Protein AF-A0A5B9P5X0-F1 (afdb_monomer)

Solvent-accessible surface area (backbone atoms only — not comparable to full-atom values): 10903 Å² total; per-residue (Å²): 119,78,66,60,59,57,54,51,53,56,55,50,58,65,70,65,61,68,75,78,74,73,70,82,79,72,84,79,55,70,66,59,44,67,74,72,50,54,75,36,98,85,77,43,50,50,69,46,79,42,43,33,34,28,30,32,39,57,22,59,78,71,76,41,82,92,32,52,65,26,30,27,36,37,35,45,27,50,72,86,40,72,50,96,66,70,45,81,31,47,50,48,76,47,82,83,37,94,59,54,93,74,56,97,74,47,45,28,55,68,48,39,52,50,53,51,56,74,76,38,99,61,88,75,51,74,68,55,50,56,52,54,45,56,65,52,44,67,37,75,47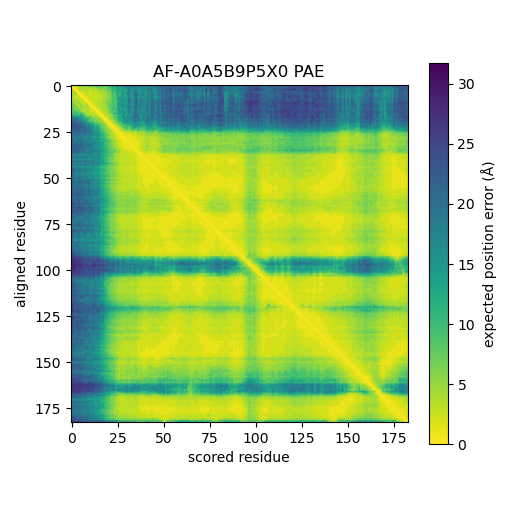,43,31,32,27,24,41,46,68,49,78,46,61,45,68,93,82,67,63,88,91,64,78,84,70,101,63,53,68,57,42,79,49,68,30,36,39,36,59,44,76,54,133

Foldseek 3Di:
DVVVVVVVVVVVVVVPPPPPPPDPPPDDDPVNCVVVADQDPQRHGFPDWWKWKWFKAQLVVVVDPVRHQFIWTFTQDTNNHGDPHTDTFQEDEDPPAPCPLVDQDDGGNVSNLVSVVSPDPDRDDPVVSVVVVVVRGGDMFIFTKGKDWDWDWDEPDDDPPPDHDPTDYIDIGMHIYTHGGDD

Secondary structure (DSSP, 8-state):
-HHHHHHHHHHHHHHT---------PPPPHHHHHHH-PBPTTSSBTT-EEEEEEEEEEGGGGT-GGGTTBEEEEEEEETTEEEEEEEEE-EEE-TT-TTGGG----SBHHHHHHHHHHH-SSPPPHHHHHHHHHHHTT-EEEEEEEEEEEEESB-TTPPTT-PPPS-PBSEEEEEEEEEEE--

Organism: NCBI:txid980251

Sequence (183 aa):
MKYALLVACLLLTVLLQESETEDPKLPIPLDEISERGVMGKLGVPLGTSIAIEAQIIDGNTLRKKSTVSTYLLRVTHVDGQKLERTRDMRFGVFPLSFDFQKMPLASTHSGFNKLLDEINTQPLTKRERIEKKKDYVGTVVKLWCYETGGYVGTPDNLPEGIGGWPDTGFHFSPRLLVLKLVE

Radius of gyration: 23.38 Å; Cα contacts (8 Å, |Δi|>4): 265; chains: 1; bounding box: 73×59×50 Å

pLDDT: mean 88.27, std 12.94, range [55.59, 98.62]

Structure (mmCIF, N/CA/C/O backbone):
data_AF-A0A5B9P5X0-F1
#
_entry.id   AF-A0A5B9P5X0-F1
#
loop_
_atom_site.group_PDB
_atom_site.id
_atom_site.type_symbol
_atom_site.label_atom_id
_atom_site.label_alt_id
_atom_site.label_comp_id
_atom_site.label_asym_id
_atom_site.label_entity_id
_atom_site.label_seq_id
_atom_site.pdbx_PDB_ins_code
_atom_site.Cartn_x
_atom_site.Cartn_y
_atom_site.Cartn_z
_atom_site.occupancy
_atom_site.B_iso_or_equiv
_atom_site.auth_seq_id
_atom_site.auth_comp_id
_atom_site.auth_asym_id
_atom_site.auth_atom_id
_atom_site.pdbx_PDB_model_num
ATOM 1 N N . MET A 1 1 ? 52.278 -34.759 5.925 1.00 58.25 1 MET A N 1
ATOM 2 C CA . MET A 1 1 ? 51.988 -34.664 4.472 1.00 58.25 1 MET A CA 1
ATOM 3 C C . MET A 1 1 ? 50.506 -34.787 4.099 1.00 58.25 1 MET A C 1
ATOM 5 O O . MET A 1 1 ? 50.111 -34.100 3.174 1.00 58.25 1 MET A O 1
ATOM 9 N N . LYS A 1 2 ? 49.655 -35.567 4.795 1.00 55.59 2 LYS A N 1
ATOM 10 C CA . LYS A 1 2 ? 48.223 -35.714 4.425 1.00 55.59 2 LYS A CA 1
ATOM 11 C C . LYS A 1 2 ? 47.364 -34.438 4.575 1.00 55.59 2 LYS A C 1
ATOM 13 O O . LYS A 1 2 ? 46.451 -34.235 3.789 1.00 55.59 2 LYS A O 1
ATOM 18 N N . TYR A 1 3 ? 47.690 -33.551 5.518 1.00 61.06 3 TYR A N 1
ATOM 19 C CA . TYR A 1 3 ? 46.937 -32.305 5.748 1.00 61.06 3 TYR A CA 1
ATOM 20 C C . TYR A 1 3 ? 47.220 -31.191 4.726 1.00 61.06 3 TYR A C 1
ATOM 22 O O . TYR A 1 3 ? 46.384 -30.316 4.535 1.00 61.06 3 TYR A O 1
ATOM 30 N N . ALA A 1 4 ? 48.359 -31.241 4.026 1.00 65.06 4 ALA A N 1
ATOM 31 C CA . ALA A 1 4 ? 48.710 -30.228 3.029 1.00 65.06 4 ALA A CA 1
ATOM 32 C C . ALA A 1 4 ? 47.822 -30.313 1.772 1.00 65.06 4 ALA A C 1
ATOM 34 O O . ALA A 1 4 ? 47.493 -29.289 1.183 1.00 65.06 4 ALA A O 1
ATOM 35 N N . LEU A 1 5 ? 47.375 -31.520 1.401 1.00 65.50 5 LEU A N 1
ATOM 36 C CA . LEU A 1 5 ? 46.519 -31.738 0.230 1.00 65.50 5 LEU A CA 1
ATOM 37 C C . LEU A 1 5 ? 45.077 -31.239 0.454 1.00 65.50 5 LEU A C 1
ATOM 39 O O . LEU A 1 5 ? 44.455 -30.700 -0.458 1.00 65.50 5 LEU A O 1
ATOM 43 N N . LEU A 1 6 ? 44.564 -31.377 1.682 1.00 62.78 6 LEU A N 1
ATOM 44 C CA . LEU A 1 6 ? 43.217 -30.935 2.067 1.00 62.78 6 LEU A CA 1
ATOM 45 C C . LEU A 1 6 ? 43.102 -29.404 2.115 1.00 62.78 6 LEU A C 1
ATOM 47 O O . LEU A 1 6 ? 42.119 -28.850 1.633 1.00 62.78 6 LEU A O 1
ATOM 51 N N . VAL A 1 7 ? 44.130 -28.718 2.626 1.00 67.88 7 VAL A N 1
ATOM 52 C CA . VAL A 1 7 ? 44.181 -27.245 2.643 1.00 67.88 7 VAL A CA 1
ATOM 53 C C . VAL A 1 7 ? 44.319 -26.677 1.225 1.00 67.88 7 VAL A C 1
ATOM 55 O O . VAL A 1 7 ? 43.683 -25.676 0.906 1.00 67.88 7 VAL A O 1
ATOM 58 N N . ALA A 1 8 ? 45.077 -27.345 0.348 1.00 63.25 8 ALA A N 1
ATOM 59 C CA . ALA A 1 8 ? 45.215 -26.929 -1.046 1.00 63.25 8 ALA A CA 1
ATOM 60 C C . ALA A 1 8 ? 43.892 -27.031 -1.833 1.00 63.25 8 ALA A C 1
ATOM 62 O O . ALA A 1 8 ? 43.584 -26.129 -2.606 1.00 63.25 8 ALA A O 1
ATOM 63 N N . CYS A 1 9 ? 43.074 -28.068 -1.601 1.00 60.19 9 CYS A N 1
ATOM 64 C CA . CYS A 1 9 ? 41.761 -28.189 -2.252 1.00 60.19 9 CYS A CA 1
ATOM 65 C C . CYS A 1 9 ? 40.763 -27.122 -1.777 1.00 60.19 9 CYS A C 1
ATOM 67 O O . CYS A 1 9 ? 40.004 -26.600 -2.588 1.00 60.19 9 CYS A O 1
ATOM 69 N N . LEU A 1 10 ? 40.791 -26.762 -0.489 1.00 60.41 10 LEU A N 1
ATOM 70 C CA . LEU A 1 10 ? 39.882 -25.759 0.074 1.00 60.41 10 LEU A CA 1
ATOM 71 C C . LEU A 1 10 ? 40.219 -24.334 -0.402 1.00 60.41 10 LEU A C 1
ATOM 73 O O . LEU A 1 10 ? 39.321 -23.534 -0.662 1.00 60.41 10 LEU A O 1
ATOM 77 N N . LEU A 1 11 ? 41.509 -24.028 -0.577 1.00 55.78 11 LEU A N 1
ATOM 78 C CA . LEU A 1 11 ? 41.959 -22.765 -1.174 1.00 55.78 11 LEU A CA 1
ATOM 79 C C . LEU A 1 11 ? 41.609 -22.672 -2.666 1.00 55.78 11 LEU A C 1
ATOM 81 O O . LEU A 1 11 ? 41.275 -21.588 -3.138 1.00 55.78 11 LEU A O 1
ATOM 85 N N . LEU A 1 12 ? 41.612 -23.795 -3.395 1.00 55.88 12 LEU A N 1
ATOM 86 C CA . LEU A 1 12 ? 41.216 -23.814 -4.805 1.00 55.88 12 LEU A CA 1
ATOM 87 C C . LEU A 1 12 ? 39.712 -23.547 -4.989 1.00 55.88 12 LEU A C 1
ATOM 89 O O . LEU A 1 12 ? 39.340 -22.811 -5.896 1.00 55.88 12 LEU A O 1
ATOM 93 N N . THR A 1 13 ? 38.847 -24.067 -4.108 1.00 59.09 13 THR A N 1
ATOM 94 C CA . THR A 1 13 ? 37.394 -23.808 -4.177 1.00 59.09 13 THR A CA 1
ATOM 95 C C . THR A 1 13 ? 37.020 -22.353 -3.902 1.00 59.09 13 THR A C 1
ATOM 97 O O . THR A 1 13 ? 36.056 -21.863 -4.476 1.00 59.09 13 THR A O 1
ATOM 100 N N . VAL A 1 14 ? 37.789 -21.644 -3.069 1.00 60.31 14 VAL A N 1
ATOM 101 C CA . VAL A 1 14 ? 37.554 -20.214 -2.792 1.00 60.31 14 VAL A CA 1
ATOM 102 C C . VAL A 1 14 ? 38.013 -19.334 -3.963 1.00 60.31 14 VAL A C 1
ATOM 104 O O . VAL A 1 14 ? 37.420 -18.291 -4.209 1.00 60.31 14 VAL A O 1
ATOM 107 N N . LEU A 1 15 ? 39.033 -19.762 -4.716 1.00 59.16 15 LEU A N 1
ATOM 108 C CA . LEU A 1 15 ? 39.516 -19.053 -5.910 1.00 59.16 15 LEU A CA 1
ATOM 109 C C . LEU A 1 15 ? 38.655 -19.297 -7.160 1.00 59.16 15 LEU A C 1
ATOM 111 O O . LEU A 1 15 ? 38.645 -18.457 -8.051 1.00 59.16 15 LEU A O 1
ATOM 115 N N . LE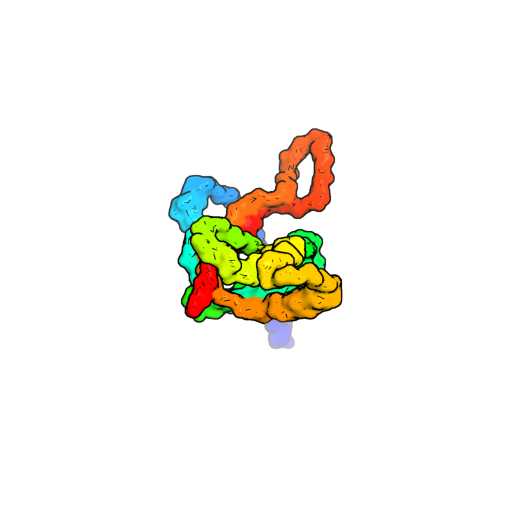U A 1 16 ? 37.929 -20.418 -7.216 1.00 56.78 16 LEU A N 1
ATOM 116 C CA . LEU A 1 16 ? 36.991 -20.767 -8.295 1.00 56.78 16 LEU A CA 1
ATOM 117 C C . LEU A 1 16 ? 35.577 -20.221 -8.087 1.00 56.78 16 LEU A C 1
ATOM 119 O O . LEU A 1 16 ? 34.692 -20.499 -8.893 1.00 56.78 16 LEU A O 1
ATOM 123 N N . GLN A 1 17 ? 35.352 -19.431 -7.038 1.00 60.91 17 GLN A N 1
ATOM 124 C CA . GLN A 1 17 ? 34.146 -18.625 -6.934 1.00 60.91 17 GLN A CA 1
ATOM 125 C C . GLN A 1 17 ? 34.301 -17.433 -7.886 1.00 60.91 17 GLN A C 1
ATOM 127 O O . GLN A 1 17 ? 34.542 -16.303 -7.462 1.00 60.91 17 GLN A O 1
ATOM 132 N N . GLU A 1 18 ? 34.233 -17.724 -9.190 1.00 60.28 18 GLU A N 1
ATOM 133 C CA . GLU A 1 18 ? 33.996 -16.732 -10.230 1.00 60.28 18 GLU A CA 1
ATOM 134 C C . GLU A 1 18 ? 32.817 -15.894 -9.752 1.00 60.28 18 GLU A C 1
ATOM 136 O O . GLU A 1 18 ? 31.705 -16.389 -9.553 1.00 60.28 18 GLU A O 1
ATOM 141 N N . SER A 1 19 ? 33.083 -14.620 -9.469 1.00 62.75 19 SER A N 1
ATOM 142 C CA . SER A 1 19 ? 32.012 -13.657 -9.347 1.00 62.75 19 SER A CA 1
ATOM 143 C C . SER A 1 19 ? 31.348 -13.643 -10.713 1.00 62.75 19 SER A C 1
ATOM 145 O O . SER A 1 19 ? 31.906 -13.062 -11.644 1.00 62.75 19 SER A O 1
ATOM 147 N N . GLU A 1 20 ? 30.213 -14.328 -10.844 1.00 68.56 20 GLU A N 1
ATOM 148 C CA . GLU A 1 20 ? 29.285 -14.108 -11.942 1.00 68.56 20 GLU A CA 1
ATOM 149 C C . GLU A 1 20 ? 28.967 -12.615 -11.905 1.00 68.56 20 GLU A C 1
ATOM 151 O O . GLU A 1 20 ? 28.155 -12.132 -11.113 1.00 68.56 20 GLU A O 1
ATOM 156 N N . THR A 1 21 ? 29.712 -11.841 -12.688 1.00 66.12 21 THR A N 1
ATOM 157 C CA . THR A 1 21 ? 29.342 -10.480 -13.018 1.00 66.12 21 THR A CA 1
ATOM 158 C C . THR A 1 21 ? 28.061 -10.642 -13.809 1.00 66.12 21 THR A C 1
ATOM 160 O O . THR A 1 21 ? 28.131 -10.984 -14.986 1.00 66.12 21 THR A O 1
ATOM 163 N N . GLU A 1 22 ? 26.910 -10.523 -13.131 1.00 74.69 22 GLU A N 1
ATOM 164 C CA . GLU A 1 22 ? 25.604 -10.509 -13.790 1.00 74.69 22 GLU A CA 1
ATOM 165 C C . GLU A 1 22 ? 25.727 -9.552 -14.974 1.00 74.69 22 GLU A C 1
ATOM 167 O O . GLU A 1 22 ? 25.994 -8.360 -14.780 1.00 74.69 22 GLU A O 1
ATOM 172 N N . ASP A 1 23 ? 25.577 -10.088 -16.188 1.00 76.62 23 ASP A N 1
ATOM 173 C CA . ASP A 1 23 ? 25.529 -9.267 -17.386 1.00 76.62 23 ASP A CA 1
ATOM 174 C C . ASP A 1 23 ? 24.519 -8.138 -17.149 1.00 76.62 23 ASP A C 1
ATOM 176 O O . ASP A 1 23 ? 23.444 -8.382 -16.577 1.00 76.62 23 ASP A O 1
ATOM 180 N N . PRO A 1 24 ? 24.848 -6.892 -17.537 1.00 76.31 24 PRO A N 1
ATOM 181 C CA . PRO A 1 24 ? 23.960 -5.767 -17.316 1.00 76.31 24 PRO A CA 1
ATOM 182 C C . PRO A 1 24 ? 22.604 -6.088 -17.943 1.00 76.31 24 PRO A C 1
ATOM 184 O O . PRO A 1 24 ? 22.481 -6.232 -19.160 1.00 76.31 24 PRO A O 1
ATOM 187 N N . LYS A 1 25 ? 21.583 -6.234 -17.090 1.00 84.19 25 LYS A N 1
ATOM 188 C CA . LYS A 1 25 ? 20.224 -6.567 -17.521 1.00 84.19 25 LYS A CA 1
ATOM 189 C C . LYS A 1 25 ? 19.735 -5.442 -18.424 1.00 84.19 25 LYS A C 1
ATOM 191 O O . LYS A 1 25 ? 19.501 -4.328 -17.955 1.00 84.19 25 LYS A O 1
ATOM 196 N N . LEU A 1 26 ? 19.628 -5.730 -19.721 1.00 88.31 26 LEU A N 1
ATOM 197 C CA . LEU A 1 26 ? 19.103 -4.779 -20.691 1.00 88.31 26 LEU A CA 1
ATOM 198 C C . LEU A 1 26 ? 17.682 -4.359 -20.276 1.00 88.31 26 LEU A C 1
ATOM 200 O O . LEU A 1 26 ? 16.930 -5.190 -19.755 1.00 88.31 26 LEU A O 1
ATOM 204 N N . PRO A 1 27 ? 17.295 -3.087 -20.487 1.00 88.69 27 PRO A N 1
ATOM 205 C CA . PRO A 1 27 ? 15.923 -2.658 -20.258 1.00 88.69 27 PRO A CA 1
ATOM 206 C C . PRO A 1 27 ? 14.940 -3.515 -21.061 1.00 88.69 27 PRO A C 1
ATOM 208 O O . PRO A 1 27 ? 15.165 -3.775 -22.241 1.00 88.69 27 PRO A O 1
ATOM 211 N N . ILE A 1 28 ? 13.845 -3.926 -20.420 1.00 89.19 28 ILE A N 1
ATOM 212 C CA . ILE A 1 28 ? 12.780 -4.688 -21.078 1.00 89.19 28 ILE A CA 1
ATOM 213 C C . ILE A 1 28 ? 11.910 -3.705 -21.883 1.00 89.19 28 ILE A C 1
ATOM 215 O O . ILE A 1 28 ? 11.443 -2.715 -21.305 1.00 89.19 28 ILE A O 1
ATOM 219 N N . PRO A 1 29 ? 11.683 -3.944 -23.187 1.00 92.38 29 PRO A N 1
ATOM 220 C CA . PRO A 1 29 ? 10.766 -3.152 -24.001 1.00 92.38 29 PRO A CA 1
ATOM 221 C C . PRO A 1 29 ? 9.334 -3.117 -23.440 1.00 92.38 29 PRO A C 1
ATOM 223 O O . PRO A 1 29 ? 8.867 -4.053 -22.791 1.00 92.38 29 PRO A O 1
ATOM 226 N N . LEU A 1 30 ? 8.617 -2.012 -23.670 1.00 90.06 30 LEU A N 1
ATOM 227 C CA . LEU A 1 30 ? 7.281 -1.799 -23.092 1.00 90.06 30 LEU A CA 1
ATOM 228 C C . LEU A 1 30 ? 6.219 -2.760 -23.652 1.00 90.06 30 LEU A C 1
ATOM 230 O O . LEU A 1 30 ? 5.299 -3.157 -22.935 1.00 90.06 30 LEU A O 1
ATOM 234 N N . ASP A 1 31 ? 6.330 -3.113 -24.925 1.00 93.31 31 ASP A N 1
ATOM 235 C CA . ASP A 1 31 ? 5.528 -4.135 -25.595 1.00 93.31 31 ASP A CA 1
ATOM 236 C C . ASP A 1 31 ? 5.722 -5.504 -24.936 1.00 93.31 31 ASP A C 1
ATOM 238 O O . ASP A 1 31 ? 4.737 -6.109 -24.516 1.00 93.31 31 ASP A O 1
ATOM 242 N N . GLU A 1 32 ? 6.966 -5.925 -24.693 1.00 91.88 32 GLU A N 1
ATOM 243 C CA . GLU A 1 32 ? 7.242 -7.182 -23.982 1.00 91.88 32 GLU A CA 1
ATOM 244 C C . GLU A 1 32 ? 6.668 -7.170 -22.552 1.00 91.88 32 GLU A C 1
ATOM 246 O O . GLU A 1 32 ? 6.066 -8.149 -22.099 1.00 91.88 32 GLU A O 1
ATOM 251 N N . ILE A 1 33 ? 6.796 -6.045 -21.836 1.00 90.00 33 ILE A N 1
ATOM 252 C CA . ILE A 1 33 ? 6.180 -5.866 -20.510 1.00 90.00 33 ILE A CA 1
ATOM 253 C C . ILE A 1 33 ? 4.656 -6.035 -20.581 1.00 90.00 33 ILE A C 1
ATOM 255 O O . ILE A 1 33 ? 4.056 -6.642 -19.690 1.00 90.00 33 ILE A O 1
ATOM 259 N N . SER A 1 34 ? 4.028 -5.486 -21.620 1.00 88.19 34 SER A N 1
ATOM 260 C CA . SER A 1 34 ? 2.575 -5.528 -21.800 1.00 88.19 34 SER A CA 1
ATOM 261 C C . SER A 1 34 ? 2.083 -6.937 -22.131 1.00 88.19 34 SER A C 1
ATOM 263 O O . SER A 1 34 ? 1.023 -7.337 -21.655 1.00 88.19 34 SER A O 1
ATOM 265 N N . GLU A 1 35 ? 2.861 -7.703 -22.896 1.00 91.19 35 GLU A N 1
ATOM 266 C CA . GLU A 1 35 ? 2.542 -9.086 -23.265 1.00 91.19 35 GLU A CA 1
ATOM 267 C C . GLU A 1 35 ? 2.712 -10.065 -22.098 1.00 91.19 35 GLU A C 1
ATOM 269 O O . GLU A 1 35 ? 1.851 -10.913 -21.862 1.00 91.19 35 GLU A O 1
ATOM 274 N N . ARG A 1 36 ? 3.815 -9.955 -21.348 1.00 90.44 36 ARG A N 1
ATOM 275 C CA . ARG A 1 36 ? 4.135 -10.879 -20.244 1.00 90.44 36 ARG A CA 1
ATOM 276 C C . ARG A 1 36 ? 3.412 -10.525 -18.946 1.00 90.44 36 ARG A C 1
ATOM 278 O O . ARG A 1 36 ? 3.231 -11.388 -18.087 1.00 90.44 36 ARG A O 1
ATOM 285 N N . GLY A 1 37 ? 3.024 -9.260 -18.801 1.00 90.38 37 GLY A N 1
ATOM 286 C CA . GLY A 1 37 ? 2.572 -8.684 -17.545 1.00 90.38 37 GLY A CA 1
ATOM 287 C C . GLY A 1 37 ? 3.731 -8.403 -16.584 1.00 90.38 37 GLY A C 1
ATOM 288 O O . GLY A 1 37 ? 4.813 -8.986 -16.652 1.00 90.38 37 GLY A O 1
ATOM 289 N N . VAL A 1 38 ? 3.496 -7.490 -15.642 1.00 93.00 38 VAL A N 1
ATOM 290 C CA . VAL A 1 38 ? 4.452 -7.178 -14.571 1.00 93.00 38 VAL A CA 1
ATOM 291 C C . VAL A 1 38 ? 4.056 -7.949 -13.325 1.00 93.00 38 VAL A C 1
ATOM 293 O O . VAL A 1 38 ? 2.941 -7.792 -12.835 1.00 93.00 38 VAL A O 1
ATOM 296 N N . MET A 1 39 ? 4.971 -8.741 -12.770 1.00 95.50 39 MET A N 1
ATOM 297 C CA . MET A 1 39 ? 4.756 -9.374 -11.469 1.00 95.50 39 MET A CA 1
ATOM 298 C C . MET A 1 39 ? 4.884 -8.344 -10.341 1.00 95.50 39 MET A C 1
ATOM 300 O O . MET A 1 39 ? 5.887 -7.637 -10.234 1.00 95.50 39 MET A O 1
ATOM 304 N N . GLY A 1 40 ? 3.863 -8.263 -9.491 1.00 96.25 40 GLY A N 1
ATOM 305 C CA . GLY A 1 40 ? 3.842 -7.421 -8.302 1.00 96.25 40 GLY A CA 1
ATOM 306 C C . GLY A 1 40 ? 4.684 -7.976 -7.152 1.00 96.25 40 GLY A C 1
ATOM 307 O O . GLY A 1 40 ? 5.124 -9.129 -7.149 1.00 96.25 40 GLY A O 1
ATOM 308 N N . LYS A 1 41 ? 4.874 -7.163 -6.110 1.00 97.12 41 LYS A N 1
ATOM 309 C CA . LYS A 1 41 ? 5.566 -7.558 -4.870 1.00 97.12 41 LYS A CA 1
ATOM 310 C C . LYS A 1 41 ? 4.853 -8.667 -4.106 1.00 97.12 41 LYS A C 1
ATOM 312 O O . LYS A 1 41 ? 5.493 -9.320 -3.276 1.00 97.12 41 LYS A O 1
ATOM 317 N N . LEU A 1 42 ? 3.561 -8.850 -4.356 1.00 97.56 42 LEU A N 1
ATOM 318 C CA . LEU A 1 42 ? 2.758 -9.925 -3.781 1.00 97.56 42 LEU A CA 1
ATOM 319 C C . LEU A 1 42 ? 2.872 -11.259 -4.530 1.00 97.56 42 LEU A C 1
ATOM 321 O O . LEU A 1 42 ? 2.263 -12.232 -4.102 1.00 97.56 42 LEU A O 1
ATOM 325 N N . GLY A 1 43 ? 3.664 -11.331 -5.605 1.00 96.44 43 GLY A N 1
ATOM 326 C CA . GLY A 1 43 ? 3.845 -12.570 -6.368 1.00 96.44 43 GLY A CA 1
ATOM 327 C C . GLY A 1 43 ? 2.688 -12.889 -7.316 1.00 96.44 43 GLY A C 1
ATOM 328 O O . GLY A 1 43 ? 2.611 -14.002 -7.820 1.00 96.44 43 GLY A O 1
ATOM 329 N N . VAL A 1 44 ? 1.821 -11.912 -7.592 1.00 96.56 44 VAL A N 1
ATOM 330 C CA . VAL A 1 44 ? 0.752 -11.985 -8.600 1.00 96.56 44 VAL A CA 1
ATOM 331 C C . VAL A 1 44 ? 0.943 -10.882 -9.646 1.00 96.56 44 VAL A C 1
ATOM 333 O O . VAL A 1 44 ? 1.571 -9.866 -9.327 1.00 96.56 44 VAL A O 1
ATOM 336 N N . PRO A 1 45 ? 0.428 -11.025 -10.880 1.00 96.38 45 PRO A N 1
ATOM 337 C CA . PRO A 1 45 ? 0.496 -9.955 -11.872 1.00 96.38 45 PRO A CA 1
ATOM 338 C C . PRO A 1 45 ? -0.177 -8.666 -11.373 1.00 96.38 45 PRO A C 1
ATOM 340 O O . PRO A 1 45 ? -1.237 -8.716 -10.739 1.00 96.38 45 PRO A O 1
ATOM 343 N N . LEU A 1 46 ? 0.410 -7.503 -11.671 1.00 96.62 46 LEU A N 1
ATOM 344 C CA . LEU A 1 46 ? -0.199 -6.201 -11.386 1.00 96.62 46 LEU A CA 1
ATOM 345 C C . LEU A 1 46 ? -1.593 -6.105 -12.023 1.00 96.62 46 LEU A C 1
ATOM 347 O O . LEU A 1 46 ? -1.834 -6.627 -13.107 1.00 96.62 46 LEU A O 1
ATOM 351 N N . GLY A 1 47 ? -2.518 -5.432 -11.342 1.00 95.94 47 GLY A N 1
ATOM 352 C CA . GLY A 1 47 ? -3.916 -5.321 -11.767 1.00 95.94 47 GLY A CA 1
ATOM 353 C C . GLY A 1 47 ? -4.788 -6.539 -11.442 1.00 95.94 47 GLY A C 1
ATOM 354 O O . GLY A 1 47 ? -6.006 -6.449 -11.572 1.00 95.94 47 GLY A O 1
ATOM 355 N N . THR A 1 48 ? -4.213 -7.647 -10.962 1.00 97.31 48 THR A N 1
ATOM 356 C CA . THR A 1 48 ? -4.990 -8.818 -10.527 1.00 97.31 48 THR A CA 1
ATOM 357 C C . THR A 1 48 ? -5.721 -8.518 -9.219 1.00 97.31 48 THR A C 1
ATOM 359 O O . THR A 1 48 ? -5.092 -8.157 -8.222 1.00 97.31 48 THR A O 1
ATOM 362 N N . SER A 1 49 ? -7.049 -8.673 -9.215 1.00 97.69 49 SER A N 1
ATOM 363 C CA . SER A 1 49 ? -7.860 -8.590 -7.996 1.00 97.69 49 SER A CA 1
ATOM 364 C C . SER A 1 49 ? -7.641 -9.836 -7.147 1.00 97.69 49 SER A C 1
ATOM 366 O O . SER A 1 49 ? -7.904 -10.943 -7.608 1.00 97.69 49 SER A O 1
ATOM 368 N N . ILE A 1 50 ? -7.208 -9.637 -5.909 1.00 98.06 50 ILE A N 1
ATOM 369 C CA . ILE A 1 50 ? -6.856 -10.683 -4.945 1.00 98.06 50 ILE A CA 1
ATOM 370 C C . ILE A 1 50 ? -7.449 -10.367 -3.574 1.00 98.06 50 ILE A C 1
ATOM 372 O O . ILE A 1 50 ? -7.662 -9.196 -3.222 1.00 98.06 50 ILE A O 1
ATOM 376 N N . ALA A 1 51 ? -7.689 -11.408 -2.786 1.00 98.25 51 ALA A N 1
ATOM 377 C CA . ALA A 1 51 ? -7.984 -11.273 -1.371 1.00 98.25 51 ALA A CA 1
ATOM 378 C C . ALA A 1 51 ? -6.669 -11.269 -0.585 1.00 98.25 51 ALA A C 1
ATOM 380 O O . ALA A 1 51 ? -5.807 -12.120 -0.786 1.00 98.25 51 ALA A O 1
ATOM 381 N N . ILE A 1 52 ? -6.507 -10.333 0.340 1.00 98.56 52 ILE A N 1
ATOM 382 C CA . ILE A 1 52 ? -5.346 -10.278 1.226 1.00 98.56 52 ILE A CA 1
ATOM 383 C C . ILE A 1 52 ? -5.767 -10.292 2.685 1.00 98.56 52 ILE A C 1
ATOM 385 O O . ILE A 1 52 ? -6.835 -9.799 3.045 1.00 98.56 52 ILE A O 1
ATOM 389 N N . GLU A 1 53 ? -4.872 -10.787 3.530 1.00 98.62 53 GLU A N 1
ATOM 390 C CA . GLU A 1 53 ? -4.879 -10.508 4.961 1.00 98.62 53 GLU A CA 1
ATOM 391 C C . GLU A 1 53 ? -3.672 -9.629 5.282 1.00 98.62 53 GLU A C 1
ATOM 393 O O . GLU A 1 53 ? -2.545 -9.919 4.861 1.00 98.62 53 GLU A O 1
ATOM 398 N N . ALA A 1 54 ? -3.903 -8.531 5.997 1.00 98.50 54 ALA A N 1
ATOM 399 C CA . ALA A 1 54 ? -2.854 -7.581 6.320 1.00 98.50 54 ALA A CA 1
ATOM 400 C C . ALA A 1 54 ? -3.042 -6.947 7.694 1.00 98.50 54 ALA A C 1
ATOM 402 O O . ALA A 1 54 ? -4.159 -6.715 8.146 1.00 98.50 54 ALA A O 1
ATOM 403 N N . GLN A 1 55 ? -1.928 -6.601 8.331 1.00 98.38 55 GLN A N 1
ATOM 404 C CA . GLN A 1 55 ? -1.914 -5.796 9.544 1.00 98.38 55 GLN A CA 1
ATOM 405 C C . GLN A 1 55 ? -1.670 -4.324 9.208 1.00 98.38 55 GLN A C 1
ATOM 407 O O . GLN A 1 55 ? -0.748 -3.996 8.456 1.00 98.38 55 GLN A O 1
ATOM 412 N N . ILE A 1 56 ? -2.448 -3.424 9.802 1.00 98.44 56 ILE A N 1
ATOM 413 C CA . ILE A 1 56 ? -2.221 -1.981 9.690 1.00 98.44 56 ILE A CA 1
ATOM 414 C C . ILE A 1 56 ? -1.016 -1.600 10.553 1.00 98.44 56 ILE A C 1
ATOM 416 O O . ILE A 1 56 ? -1.008 -1.846 11.757 1.00 98.44 56 ILE A O 1
ATOM 420 N N . ILE A 1 57 ? -0.003 -0.965 9.967 1.00 98.38 57 ILE A N 1
ATOM 421 C CA . ILE A 1 57 ? 1.186 -0.498 10.695 1.00 98.38 57 ILE A CA 1
ATOM 422 C C . ILE A 1 57 ? 1.403 1.006 10.501 1.00 98.38 57 ILE A C 1
ATOM 424 O O . ILE A 1 57 ? 1.097 1.565 9.448 1.00 98.38 57 ILE A O 1
ATOM 428 N N . ASP A 1 58 ? 1.961 1.674 11.513 1.00 98.12 58 ASP A N 1
ATOM 429 C CA . ASP A 1 58 ? 2.348 3.086 11.414 1.00 98.12 58 ASP A CA 1
ATOM 430 C C . ASP A 1 58 ? 3.716 3.219 10.736 1.00 98.12 58 ASP A C 1
ATOM 432 O O . ASP A 1 58 ? 4.732 2.749 11.257 1.00 98.12 58 ASP A O 1
ATOM 436 N N . GLY A 1 59 ? 3.761 3.898 9.590 1.00 97.56 59 GLY A N 1
ATOM 437 C CA . GLY A 1 59 ? 4.976 4.111 8.810 1.00 97.56 59 GLY A CA 1
ATOM 438 C C . GLY A 1 59 ? 6.062 4.892 9.555 1.00 97.56 59 GLY A C 1
ATOM 439 O O . GLY A 1 59 ? 7.243 4.739 9.227 1.00 97.56 59 GLY A O 1
ATOM 440 N N . ASN A 1 60 ? 5.713 5.645 10.608 1.00 96.81 60 ASN A N 1
ATOM 441 C CA . ASN A 1 60 ? 6.694 6.288 11.491 1.00 96.81 60 ASN A CA 1
ATOM 442 C C . ASN A 1 60 ? 7.585 5.270 12.224 1.00 96.81 60 ASN A C 1
ATOM 444 O O . ASN A 1 60 ? 8.741 5.568 12.527 1.00 96.81 60 ASN A O 1
ATOM 448 N N . THR A 1 61 ? 7.083 4.060 12.487 1.00 96.44 61 THR A N 1
ATOM 449 C CA . THR A 1 61 ? 7.840 3.009 13.192 1.00 96.44 61 THR A CA 1
ATOM 450 C C . THR A 1 61 ? 8.977 2.432 12.348 1.00 96.44 61 THR A C 1
ATOM 452 O O . THR A 1 61 ? 9.958 1.938 12.899 1.00 96.44 61 THR A O 1
ATOM 455 N N . LEU A 1 62 ? 8.898 2.556 11.017 1.00 95.56 62 LEU A N 1
ATOM 456 C CA . LEU A 1 62 ? 9.909 2.041 10.089 1.00 95.56 62 LEU A CA 1
ATOM 457 C C . LEU A 1 62 ? 11.140 2.945 9.957 1.00 95.56 62 LEU A C 1
ATOM 459 O O . LEU A 1 62 ? 12.109 2.548 9.314 1.00 95.56 62 LEU A O 1
ATOM 463 N N . ARG A 1 63 ? 11.108 4.161 10.526 1.00 93.31 63 ARG A N 1
ATOM 464 C CA . ARG A 1 63 ? 12.198 5.157 10.465 1.00 93.31 63 ARG A CA 1
ATOM 465 C C . ARG A 1 63 ? 12.675 5.481 9.038 1.00 93.31 63 ARG A C 1
ATOM 467 O O . ARG A 1 63 ? 13.817 5.884 8.839 1.00 93.31 63 ARG A O 1
ATOM 474 N N . LYS A 1 64 ? 11.800 5.335 8.036 1.00 91.94 64 LYS A N 1
ATOM 475 C CA . LYS A 1 64 ? 12.059 5.731 6.644 1.00 91.94 64 LYS A CA 1
ATOM 476 C C . LYS A 1 64 ? 11.353 7.046 6.353 1.00 91.94 64 LYS A C 1
ATOM 478 O O . LYS A 1 64 ? 10.144 7.147 6.539 1.00 91.94 64 LYS A O 1
ATOM 483 N N . LYS A 1 65 ? 12.087 8.037 5.834 1.00 90.12 65 LYS A N 1
ATOM 484 C CA . LYS A 1 65 ? 11.533 9.359 5.480 1.00 90.12 65 LYS A CA 1
ATOM 485 C C . LYS A 1 65 ? 10.309 9.245 4.565 1.00 90.12 65 LYS A C 1
ATOM 487 O O . LYS A 1 65 ? 9.326 9.946 4.762 1.00 90.12 65 LYS A O 1
ATOM 492 N N . SER A 1 66 ? 10.345 8.314 3.613 1.00 89.69 66 SER A N 1
ATOM 493 C CA . SER A 1 66 ? 9.266 8.093 2.650 1.00 89.69 66 SER A CA 1
ATOM 494 C C . SER A 1 66 ? 7.979 7.526 3.263 1.00 89.69 66 SER A C 1
ATOM 496 O O . SER A 1 66 ? 6.941 7.564 2.611 1.00 89.69 66 SER A O 1
ATOM 498 N N . THR A 1 67 ? 7.997 6.996 4.485 1.00 93.75 67 THR A N 1
ATOM 499 C CA . THR A 1 67 ? 6.806 6.418 5.135 1.00 93.75 67 THR A CA 1
ATOM 500 C C . THR A 1 67 ? 6.303 7.254 6.308 1.00 93.75 67 THR A C 1
ATOM 502 O O . THR A 1 67 ? 5.334 6.867 6.963 1.00 93.75 67 THR A O 1
ATOM 505 N N . VAL A 1 68 ? 6.927 8.404 6.575 1.00 94.75 68 VAL A N 1
ATOM 506 C CA . VAL A 1 68 ? 6.490 9.317 7.635 1.00 94.75 68 VAL A CA 1
ATOM 507 C C . VAL A 1 68 ? 5.062 9.793 7.363 1.00 94.75 68 VAL A C 1
ATOM 509 O O . VAL A 1 68 ? 4.698 10.085 6.226 1.00 94.75 68 VAL A O 1
ATOM 512 N N . SER A 1 69 ? 4.247 9.849 8.418 1.00 95.56 69 SER A N 1
ATOM 513 C CA . SER A 1 69 ? 2.845 10.295 8.381 1.00 95.56 69 SER A CA 1
ATOM 514 C C . SER A 1 69 ? 1.903 9.434 7.527 1.00 95.56 69 SER A C 1
ATOM 516 O O . SER A 1 69 ? 0.783 9.856 7.217 1.00 95.56 69 SER A O 1
ATOM 518 N N . THR A 1 70 ? 2.317 8.211 7.189 1.00 97.31 70 THR A N 1
ATOM 519 C CA . THR A 1 70 ? 1.501 7.235 6.453 1.00 97.31 70 THR A CA 1
ATOM 520 C C . THR A 1 70 ? 1.239 5.985 7.281 1.00 97.31 70 THR A C 1
ATOM 522 O O . THR A 1 70 ? 2.026 5.634 8.160 1.00 97.31 70 THR A O 1
ATOM 525 N N . TYR A 1 71 ? 0.131 5.311 6.993 1.00 98.31 71 TYR A N 1
ATOM 526 C CA . TYR A 1 71 ? -0.110 3.938 7.418 1.00 98.31 71 TYR A CA 1
ATOM 527 C C . TYR A 1 71 ? 0.166 3.001 6.247 1.00 98.31 71 TYR A C 1
ATOM 529 O O . TYR A 1 71 ? -0.043 3.356 5.085 1.00 98.31 71 TYR A O 1
ATOM 537 N N . LEU A 1 72 ? 0.642 1.801 6.555 1.00 98.25 72 LEU A N 1
ATOM 538 C CA . LEU A 1 72 ? 0.927 0.763 5.570 1.00 98.25 72 LEU A CA 1
ATOM 539 C C . LEU A 1 72 ? 0.129 -0.493 5.907 1.00 98.25 72 LEU A C 1
ATOM 541 O O . LEU A 1 72 ? -0.256 -0.705 7.058 1.00 98.25 72 LEU A O 1
ATOM 545 N N . LEU A 1 73 ? -0.064 -1.338 4.902 1.00 98.56 73 LEU A N 1
ATOM 546 C CA . LEU A 1 73 ? -0.549 -2.699 5.073 1.00 98.56 73 LEU A CA 1
ATOM 547 C C . LEU A 1 73 ? 0.654 -3.637 5.075 1.00 98.56 73 LEU A C 1
ATOM 549 O O . LEU A 1 73 ? 1.361 -3.742 4.073 1.00 98.56 73 LEU A O 1
ATOM 553 N N . ARG A 1 74 ? 0.892 -4.311 6.198 1.00 98.62 74 ARG A N 1
ATOM 554 C CA . ARG A 1 74 ? 1.805 -5.450 6.279 1.00 98.62 74 ARG A CA 1
ATOM 555 C C . ARG A 1 74 ? 1.049 -6.696 5.850 1.00 98.62 74 ARG A C 1
ATOM 557 O O . ARG A 1 74 ? 0.349 -7.300 6.658 1.00 98.62 74 ARG A O 1
ATOM 564 N N . VAL A 1 75 ? 1.175 -7.049 4.579 1.00 98.62 75 VAL A N 1
ATOM 565 C CA . VAL A 1 75 ? 0.490 -8.193 3.975 1.00 98.62 75 VAL A CA 1
ATOM 566 C C . VAL A 1 75 ? 1.140 -9.491 4.448 1.00 98.62 75 VAL A C 1
ATOM 568 O O . VAL A 1 75 ? 2.365 -9.642 4.369 1.00 98.62 75 VAL A O 1
ATOM 571 N N . THR A 1 76 ? 0.318 -10.406 4.959 1.00 98.62 76 THR A N 1
ATOM 572 C CA . THR A 1 76 ? 0.721 -11.723 5.479 1.00 98.62 76 THR A CA 1
ATOM 573 C C . THR A 1 76 ? 0.197 -12.867 4.619 1.00 98.62 76 THR A C 1
ATOM 575 O O . THR A 1 76 ? 0.906 -13.863 4.468 1.00 98.62 76 THR A O 1
ATOM 578 N N . HIS A 1 77 ? -0.990 -12.709 4.024 1.00 98.62 77 HIS A N 1
ATOM 579 C CA . HIS A 1 77 ? -1.606 -13.706 3.149 1.00 98.62 77 HIS A CA 1
ATOM 580 C C . HIS A 1 77 ? -2.113 -13.084 1.846 1.00 98.62 77 HIS A C 1
ATOM 582 O O . HIS A 1 77 ? -2.570 -11.939 1.844 1.00 98.62 77 HIS A O 1
ATOM 588 N N . VAL A 1 78 ? -2.067 -13.868 0.769 1.00 98.50 78 VAL A N 1
ATOM 589 C CA . VAL A 1 78 ? -2.645 -13.581 -0.552 1.00 98.50 78 VAL A CA 1
ATOM 590 C C . VAL A 1 78 ? -3.455 -14.803 -0.977 1.00 98.50 78 VAL A C 1
ATOM 592 O O . VAL A 1 78 ? -2.933 -15.914 -0.962 1.00 98.50 78 VAL A O 1
ATOM 595 N N . ASP A 1 79 ? -4.739 -14.615 -1.271 1.00 97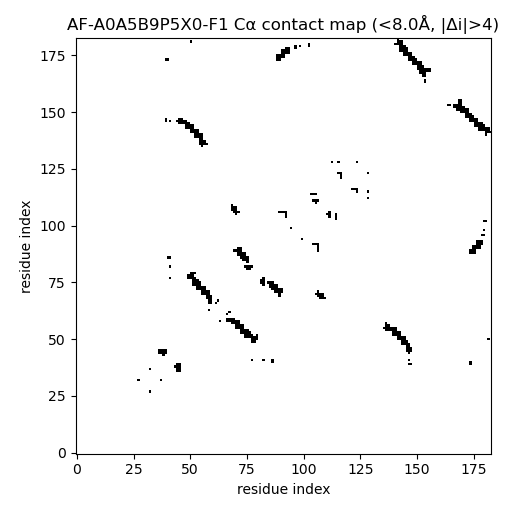.88 79 ASP A N 1
ATOM 596 C CA . ASP A 1 79 ? -5.713 -15.663 -1.608 1.00 97.88 79 ASP A CA 1
ATOM 597 C C . ASP A 1 79 ? -5.670 -16.863 -0.643 1.00 97.88 79 ASP A C 1
ATOM 599 O O . ASP A 1 79 ? -5.677 -18.031 -1.027 1.00 97.88 79 ASP A O 1
ATOM 603 N N . GLY A 1 80 ? -5.577 -16.560 0.656 1.00 97.56 80 GLY A N 1
ATOM 604 C CA . GLY A 1 80 ? -5.493 -17.553 1.732 1.00 97.56 80 GLY A CA 1
ATOM 605 C C . GLY A 1 80 ? -4.121 -18.222 1.890 1.00 97.56 80 GLY A C 1
ATOM 606 O O . GLY A 1 80 ? -3.900 -18.914 2.883 1.00 97.56 80 GLY A O 1
ATOM 607 N N . GLN A 1 81 ? -3.175 -17.992 0.978 1.00 98.19 81 GLN A N 1
ATOM 608 C CA . GLN A 1 81 ? -1.817 -18.521 1.067 1.00 98.19 81 GLN A CA 1
ATOM 609 C C . GLN A 1 81 ? -0.911 -17.568 1.842 1.00 98.19 81 GLN A C 1
ATOM 611 O O . GLN A 1 81 ? -0.861 -16.367 1.578 1.00 98.19 81 GLN A O 1
ATOM 616 N N . LYS A 1 82 ? -0.169 -18.108 2.812 1.00 98.25 82 LYS A N 1
ATOM 617 C CA . LYS A 1 82 ? 0.795 -17.335 3.597 1.00 98.25 82 LYS A CA 1
ATOM 618 C C . LYS A 1 82 ? 2.003 -16.984 2.735 1.00 98.25 82 LYS A C 1
ATOM 620 O O . LYS A 1 82 ? 2.612 -17.864 2.134 1.00 98.25 82 LYS A O 1
ATOM 625 N N . LEU A 1 83 ? 2.390 -15.713 2.731 1.00 97.75 83 LEU A N 1
ATOM 626 C CA . LEU A 1 83 ? 3.606 -15.271 2.056 1.00 97.75 83 LEU A CA 1
ATOM 627 C C . LEU A 1 83 ? 4.849 -15.780 2.798 1.00 97.75 83 LEU A C 1
ATOM 629 O O . LEU A 1 83 ? 4.921 -15.693 4.026 1.00 97.75 83 LEU A O 1
ATOM 633 N N . GLU A 1 84 ? 5.869 -16.219 2.054 1.00 96.94 84 GLU A N 1
ATOM 634 C CA . GLU A 1 84 ? 7.180 -16.585 2.623 1.00 96.94 84 GLU A CA 1
ATOM 635 C C . GLU A 1 84 ? 7.791 -15.432 3.427 1.00 96.94 84 GLU A C 1
ATOM 637 O O . GLU A 1 84 ? 8.385 -15.618 4.490 1.00 96.94 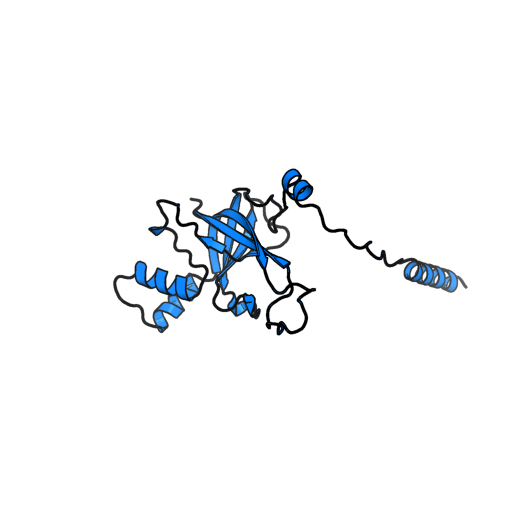84 GLU A O 1
ATOM 642 N N . ARG A 1 85 ? 7.604 -14.208 2.922 1.00 97.62 85 ARG A N 1
ATOM 643 C CA . ARG A 1 85 ? 8.020 -12.969 3.567 1.00 97.62 85 ARG A CA 1
ATOM 644 C C . ARG A 1 85 ? 6.898 -11.948 3.494 1.00 97.62 85 ARG A C 1
ATOM 646 O O . ARG A 1 85 ? 6.387 -11.655 2.415 1.00 97.62 85 ARG A O 1
ATOM 653 N N . THR A 1 86 ? 6.581 -11.345 4.635 1.00 98.06 86 THR A N 1
ATOM 654 C CA . THR A 1 86 ? 5.598 -10.262 4.705 1.00 98.06 86 THR A CA 1
ATOM 655 C C . THR A 1 86 ? 6.041 -9.048 3.890 1.00 98.06 86 THR A C 1
ATOM 657 O O . THR A 1 86 ? 7.238 -8.762 3.742 1.00 98.06 86 THR A O 1
ATOM 660 N N . ARG A 1 87 ? 5.067 -8.320 3.343 1.00 97.94 87 ARG A N 1
ATOM 661 C CA . ARG A 1 87 ? 5.312 -7.140 2.504 1.00 97.94 87 ARG A CA 1
ATOM 662 C C . ARG A 1 87 ? 4.615 -5.927 3.099 1.00 97.94 87 ARG A C 1
ATOM 664 O O . ARG A 1 87 ? 3.402 -5.930 3.255 1.00 97.94 87 ARG A O 1
ATOM 671 N N . ASP A 1 88 ? 5.386 -4.884 3.391 1.00 98.00 88 ASP A N 1
ATOM 672 C CA . ASP A 1 88 ? 4.847 -3.594 3.822 1.00 98.00 88 ASP A CA 1
ATOM 673 C C . ASP A 1 88 ? 4.526 -2.757 2.580 1.00 98.00 88 ASP A C 1
ATOM 675 O O . ASP A 1 88 ? 5.425 -2.401 1.810 1.00 98.00 88 ASP A O 1
ATOM 679 N N . MET A 1 89 ? 3.246 -2.457 2.370 1.00 98.06 89 MET A N 1
ATOM 680 C CA . MET A 1 89 ? 2.758 -1.781 1.171 1.00 98.06 89 MET A CA 1
ATOM 681 C C . MET A 1 89 ? 1.982 -0.516 1.515 1.00 98.06 89 MET A C 1
ATOM 683 O O . MET A 1 89 ? 1.138 -0.494 2.413 1.00 98.06 89 MET A O 1
ATOM 687 N N . ARG A 1 90 ? 2.246 0.553 0.758 1.00 97.62 90 ARG A N 1
ATOM 688 C CA . ARG A 1 90 ? 1.349 1.711 0.726 1.00 97.62 90 ARG A CA 1
ATOM 689 C C . ARG A 1 90 ? 0.033 1.285 0.101 1.00 97.62 90 ARG A C 1
ATOM 691 O O . ARG A 1 90 ? 0.019 0.432 -0.786 1.00 97.62 90 ARG A O 1
ATOM 698 N N . PHE A 1 91 ? -1.046 1.932 0.507 1.00 97.62 91 PHE A N 1
ATOM 699 C CA . PHE A 1 91 ? -2.355 1.661 -0.055 1.00 97.62 91 PHE A CA 1
ATOM 700 C C . PHE A 1 91 ? -3.154 2.946 -0.260 1.00 97.62 91 PHE A C 1
ATOM 702 O O . PHE A 1 91 ? -2.923 3.958 0.403 1.00 97.62 91 PHE A O 1
ATOM 709 N N . GLY A 1 92 ? -4.081 2.900 -1.205 1.00 94.81 92 GLY A N 1
ATOM 710 C CA . GLY A 1 92 ? -5.172 3.853 -1.345 1.00 94.81 92 GLY A CA 1
ATOM 711 C C . GLY A 1 92 ? -6.498 3.109 -1.278 1.00 94.81 92 GLY A C 1
ATOM 712 O O . GLY A 1 92 ? -6.558 1.925 -1.608 1.00 94.81 92 GLY A O 1
ATOM 713 N N . VAL A 1 93 ? -7.552 3.796 -0.853 1.00 91.19 93 VAL A N 1
ATOM 714 C CA . VAL A 1 93 ? -8.914 3.259 -0.902 1.00 91.19 93 VAL A CA 1
ATOM 715 C C . VAL A 1 93 ? -9.581 3.805 -2.158 1.00 91.19 93 VAL A C 1
ATOM 717 O O . VAL A 1 93 ? -9.526 5.010 -2.410 1.00 91.19 93 VAL A O 1
ATOM 720 N N . PHE A 1 94 ? -10.144 2.927 -2.984 1.00 82.81 94 PHE A N 1
ATOM 721 C CA . PHE A 1 94 ? -10.710 3.312 -4.271 1.00 82.81 94 PHE A CA 1
ATOM 722 C C . PHE A 1 94 ? -12.145 3.856 -4.106 1.00 82.81 94 PHE A C 1
ATOM 724 O O . PHE A 1 94 ? -12.997 3.135 -3.593 1.00 82.81 94 PHE A O 1
ATOM 731 N N . PRO A 1 95 ? -12.444 5.103 -4.529 1.00 68.62 95 PRO A N 1
ATOM 732 C CA . PRO A 1 95 ? -13.688 5.808 -4.190 1.00 68.62 95 PRO A CA 1
ATOM 733 C C . PRO A 1 95 ? -14.953 5.311 -4.904 1.00 68.62 95 PRO A C 1
ATOM 735 O O . PRO A 1 95 ? -16.029 5.835 -4.642 1.00 68.62 95 PRO A O 1
ATOM 738 N N . LEU A 1 96 ? -14.852 4.330 -5.809 1.00 64.75 96 LEU A N 1
ATOM 739 C CA . LEU A 1 96 ? -16.004 3.842 -6.582 1.00 64.75 96 LEU A CA 1
ATOM 740 C C . LEU A 1 96 ? -16.784 2.705 -5.906 1.00 64.75 96 LEU A C 1
ATOM 742 O O . LEU A 1 96 ? -17.762 2.227 -6.477 1.00 64.75 96 LEU A O 1
ATOM 746 N N . SER A 1 97 ? -16.393 2.250 -4.712 1.00 56.06 97 SER A N 1
ATOM 747 C CA . SER A 1 97 ? -17.242 1.323 -3.964 1.00 56.06 97 SER A CA 1
ATOM 748 C C . SER A 1 97 ? -18.405 2.092 -3.329 1.00 56.06 97 SER A C 1
ATOM 750 O O . SER A 1 97 ? -18.210 3.031 -2.565 1.00 56.06 97 SER A O 1
ATOM 752 N N . PHE A 1 98 ? -19.642 1.688 -3.629 1.00 56.47 98 PHE A N 1
ATOM 753 C CA . PHE A 1 98 ? -20.857 2.279 -3.043 1.00 56.47 98 PHE A CA 1
ATOM 754 C C . PHE A 1 98 ? -20.894 2.198 -1.501 1.00 56.47 98 PHE A C 1
ATOM 756 O O . PHE A 1 98 ? -21.638 2.934 -0.862 1.00 56.47 98 PHE A O 1
ATOM 763 N N . ASP A 1 99 ? -20.041 1.359 -0.905 1.00 63.75 99 ASP A N 1
ATOM 764 C CA . ASP A 1 99 ? -19.837 1.205 0.538 1.00 63.75 99 ASP A CA 1
ATOM 765 C C . ASP A 1 99 ? -18.607 1.965 1.076 1.00 63.75 99 ASP A C 1
ATOM 767 O O . ASP A 1 99 ? -18.116 1.652 2.159 1.00 63.75 99 ASP A O 1
ATOM 771 N N . PHE A 1 100 ? -18.087 2.977 0.370 1.00 57.59 100 PHE A N 1
ATOM 772 C CA . PHE A 1 100 ? -16.897 3.721 0.817 1.00 57.59 100 PHE A CA 1
ATOM 773 C C . PHE A 1 100 ? -17.044 4.303 2.234 1.00 57.59 100 PHE A C 1
ATOM 775 O O . PHE A 1 100 ? -16.084 4.322 3.000 1.00 57.59 100 PHE A O 1
ATOM 782 N N . GLN A 1 101 ? -18.264 4.699 2.619 1.00 59.47 101 GLN A N 1
ATOM 783 C CA . GLN A 1 101 ? -18.574 5.185 3.972 1.00 59.47 101 GLN A CA 1
ATOM 784 C C . GLN A 1 101 ? -18.365 4.127 5.068 1.00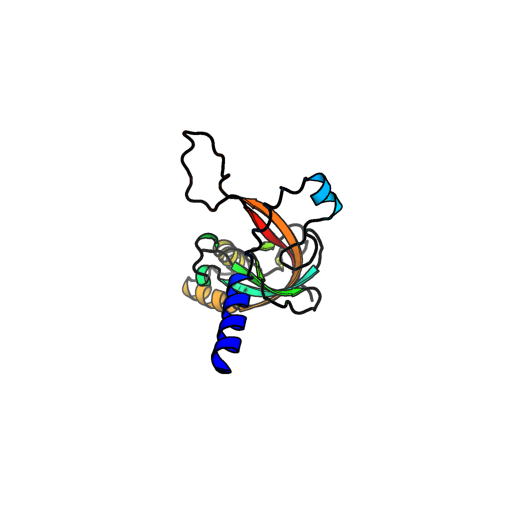 59.47 101 GLN A C 1
ATOM 786 O O . GLN A 1 101 ? -18.243 4.473 6.239 1.00 59.47 101 GLN A O 1
ATOM 791 N N . LYS A 1 102 ? -18.316 2.840 4.709 1.00 69.44 102 LYS A N 1
ATOM 792 C CA . LYS A 1 102 ? -18.164 1.726 5.649 1.00 69.44 102 LYS A CA 1
ATOM 793 C C . LYS A 1 102 ? -16.739 1.213 5.769 1.00 69.44 102 LYS A C 1
ATOM 795 O O . LYS A 1 102 ? -16.531 0.267 6.520 1.00 69.44 102 LYS A O 1
ATOM 800 N N . MET A 1 103 ? -15.765 1.764 5.043 1.00 79.94 103 MET A N 1
ATOM 801 C CA . MET A 1 103 ? -14.397 1.260 5.117 1.00 79.94 103 MET A CA 1
ATOM 802 C C . MET A 1 103 ? -13.585 2.072 6.130 1.00 79.94 103 MET A C 1
ATOM 804 O O . MET A 1 103 ? -13.150 3.176 5.802 1.00 79.94 103 MET A O 1
ATOM 808 N N . PRO A 1 104 ? -13.331 1.556 7.350 1.00 88.75 104 PRO A N 1
ATOM 809 C CA . PRO A 1 104 ? -12.613 2.289 8.386 1.00 88.75 104 PRO A CA 1
ATOM 810 C C . PRO A 1 104 ? -11.099 2.240 8.134 1.00 88.75 104 PRO A C 1
ATOM 812 O O . PRO A 1 104 ? -10.327 1.843 9.001 1.00 88.75 104 PRO A O 1
ATOM 815 N N . LEU A 1 105 ? -10.663 2.593 6.924 1.00 93.50 105 LEU A N 1
ATOM 816 C CA . LEU A 1 105 ? -9.268 2.562 6.508 1.00 93.50 105 LEU A CA 1
ATOM 817 C C . LEU A 1 105 ? -8.792 3.952 6.107 1.00 93.50 105 LEU A C 1
ATOM 819 O O . LEU A 1 105 ? -9.332 4.601 5.217 1.00 93.50 105 LEU A O 1
ATOM 823 N N . ALA A 1 106 ? -7.693 4.363 6.720 1.00 95.25 106 ALA A N 1
ATOM 824 C CA . ALA A 1 106 ? -6.962 5.568 6.389 1.00 95.25 106 ALA A CA 1
ATOM 825 C C . ALA A 1 106 ? -5.501 5.239 6.073 1.00 95.25 106 ALA A C 1
ATOM 827 O O . ALA A 1 106 ? -4.795 4.631 6.881 1.00 95.25 106 ALA A O 1
ATOM 828 N N . SER A 1 107 ? -5.020 5.687 4.916 1.00 96.19 107 SER A N 1
ATOM 829 C CA . SER A 1 107 ? -3.627 5.494 4.492 1.00 96.19 107 SER A CA 1
ATOM 830 C C . SER A 1 107 ? -2.669 6.572 5.007 1.00 96.19 107 SER A C 1
ATOM 832 O O . SER A 1 107 ? -1.452 6.429 4.902 1.00 96.19 107 SER A O 1
ATOM 834 N N . THR A 1 108 ? -3.187 7.650 5.601 1.00 97.19 108 THR A N 1
ATOM 835 C CA . THR A 1 108 ? -2.393 8.761 6.144 1.00 97.19 108 THR A CA 1
ATOM 836 C C . THR A 1 108 ? -2.859 9.153 7.542 1.00 97.19 108 THR A C 1
ATOM 838 O O . THR A 1 108 ? -3.999 8.897 7.928 1.00 97.19 108 THR A O 1
ATOM 841 N N . HIS A 1 109 ? -1.987 9.806 8.317 1.00 96.62 109 HIS A N 1
ATOM 842 C CA . HIS A 1 109 ? -2.352 10.322 9.646 1.00 96.62 109 HIS A CA 1
ATOM 843 C C . HIS A 1 109 ? -3.462 11.379 9.563 1.00 96.62 109 HIS A C 1
ATOM 845 O O . HIS A 1 109 ? -4.362 11.386 10.399 1.00 96.62 109 HIS A O 1
ATOM 851 N N . SER A 1 110 ? -3.433 12.238 8.539 1.00 96.12 110 SER A N 1
ATOM 852 C CA . SER A 1 110 ? -4.500 13.215 8.288 1.00 96.12 110 SER A CA 1
ATOM 853 C C . SER A 1 110 ? -5.808 12.540 7.877 1.00 96.12 110 SER A C 1
ATOM 855 O O . SER A 1 110 ? -6.857 12.891 8.410 1.00 96.12 110 SER A O 1
ATOM 857 N N . GLY A 1 111 ? -5.748 11.532 7.002 1.00 94.31 111 GLY A N 1
ATOM 858 C CA . GLY A 1 111 ? -6.908 10.732 6.613 1.00 94.31 111 GLY A CA 1
ATOM 859 C C . GLY A 1 111 ? -7.534 10.007 7.801 1.00 94.31 111 GLY A C 1
ATOM 860 O O . GLY A 1 111 ? -8.750 9.944 7.902 1.00 94.31 111 GLY A O 1
ATOM 861 N N . PHE A 1 112 ? -6.720 9.537 8.748 1.00 95.75 112 PHE A N 1
ATOM 862 C CA . PHE A 1 112 ? -7.213 8.895 9.965 1.00 95.75 112 PHE A CA 1
ATOM 863 C C . PHE A 1 112 ? -7.929 9.881 10.884 1.00 95.75 112 PHE A C 1
ATOM 865 O O . PHE A 1 112 ? -8.993 9.569 11.403 1.00 95.75 112 PHE A O 1
ATOM 872 N N . ASN A 1 113 ? -7.389 11.091 11.054 1.00 94.62 113 ASN A N 1
ATOM 873 C CA . ASN A 1 113 ? -8.084 12.124 11.821 1.00 94.62 113 ASN A CA 1
ATOM 874 C C . ASN A 1 113 ? -9.422 12.495 11.176 1.00 94.62 113 ASN A C 1
ATOM 876 O O . ASN A 1 113 ? -10.409 12.593 11.895 1.00 94.62 113 ASN A O 1
ATOM 880 N N . LYS A 1 114 ? -9.457 12.619 9.843 1.00 92.94 114 LYS A N 1
ATOM 881 C CA . LYS A 1 114 ? -10.692 12.868 9.096 1.00 92.94 114 LYS A CA 1
ATOM 882 C C . LYS A 1 114 ? -11.705 11.736 9.284 1.00 92.94 114 LYS A C 1
ATOM 884 O O . LYS A 1 114 ? -12.857 12.008 9.585 1.00 92.94 114 LYS A O 1
ATOM 889 N N . LEU A 1 115 ? -11.259 10.482 9.188 1.00 91.94 115 LEU A N 1
ATOM 890 C CA . LEU A 1 115 ? -12.094 9.308 9.448 1.00 91.94 115 LEU A CA 1
ATOM 891 C C . LEU A 1 115 ? -12.678 9.341 10.867 1.00 91.94 115 LEU A C 1
ATOM 893 O O . LEU A 1 115 ? -13.865 9.100 11.049 1.00 91.94 115 LEU A O 1
ATOM 897 N N . LEU A 1 116 ? -11.865 9.670 11.878 1.00 93.06 116 LEU A N 1
ATOM 898 C CA . LEU A 1 116 ? -12.356 9.825 13.247 1.00 93.06 116 LEU A CA 1
ATOM 899 C C . LEU A 1 116 ? -13.397 10.947 13.362 1.00 93.06 116 LEU A C 1
ATOM 901 O O . LEU A 1 116 ? -14.376 10.780 14.081 1.00 93.06 116 LEU A O 1
ATOM 905 N N . ASP A 1 117 ? -13.209 12.064 12.668 1.00 91.94 117 ASP A N 1
ATOM 906 C CA . ASP A 1 117 ? -14.162 13.178 12.689 1.00 91.94 117 ASP A CA 1
ATOM 907 C C . ASP A 1 117 ? -15.485 12.822 11.999 1.00 91.94 117 ASP A C 1
ATOM 909 O O . ASP A 1 117 ? -16.539 13.265 12.436 1.00 91.94 117 ASP A O 1
ATOM 913 N N . GLU A 1 118 ? -15.445 11.993 10.955 1.00 90.12 118 GLU A N 1
ATOM 914 C CA . GLU A 1 118 ? -16.636 11.532 10.232 1.00 90.12 118 GLU A CA 1
ATOM 915 C C . GLU A 1 118 ? -17.475 10.540 11.059 1.00 90.12 118 GLU A C 1
ATOM 917 O O . GLU A 1 118 ? -18.703 10.570 10.985 1.00 90.12 118 GLU A O 1
ATOM 922 N N . ILE A 1 119 ? -16.841 9.678 11.865 1.00 90.31 119 ILE A N 1
ATOM 923 C CA . ILE A 1 119 ? -17.551 8.652 12.654 1.00 90.31 119 ILE A CA 1
ATOM 924 C C . ILE A 1 119 ? -17.992 9.125 14.047 1.00 90.31 119 ILE A C 1
ATOM 926 O O . ILE A 1 119 ? -18.843 8.483 14.662 1.00 90.31 119 ILE A O 1
ATOM 930 N N . ASN A 1 120 ? -17.405 10.198 14.588 1.00 89.31 120 ASN A N 1
ATOM 931 C CA . ASN A 1 120 ? -17.737 10.703 15.922 1.00 89.31 120 ASN A CA 1
ATOM 932 C C . ASN A 1 120 ? -18.634 11.939 15.820 1.00 89.31 120 ASN A C 1
ATOM 934 O O . ASN A 1 120 ? -18.325 12.899 15.126 1.00 89.31 120 ASN A O 1
ATOM 938 N N . THR A 1 121 ? -19.726 11.956 16.583 1.00 90.00 121 THR A N 1
ATOM 939 C CA . THR A 1 121 ? -20.659 13.095 16.623 1.00 90.00 121 THR A CA 1
ATOM 940 C C . THR A 1 121 ? -20.084 14.325 17.327 1.00 90.00 121 THR A C 1
ATOM 942 O O . THR A 1 121 ? -20.596 15.429 17.150 1.00 90.00 121 THR A O 1
ATOM 945 N N . GLN A 1 122 ? -19.030 14.150 18.129 1.00 93.62 122 GLN A N 1
ATOM 946 C CA . GLN A 1 122 ? -18.336 15.220 18.838 1.00 93.62 122 GLN A CA 1
ATOM 947 C C . GLN A 1 122 ? -16.840 15.224 18.490 1.00 93.62 122 GLN A C 1
ATOM 949 O O . GLN A 1 122 ? -16.253 14.151 18.320 1.00 93.62 122 GLN A O 1
ATOM 954 N N . PRO A 1 123 ? -16.194 16.406 18.422 1.00 92.81 123 PRO A N 1
ATOM 955 C CA . PRO A 1 123 ? -14.761 16.494 18.169 1.00 92.81 123 PRO A CA 1
ATOM 956 C C . PRO A 1 123 ? -13.943 15.777 19.248 1.00 92.81 123 PRO A C 1
ATOM 958 O O . PRO A 1 123 ? -14.041 16.100 20.430 1.00 92.81 123 PRO A O 1
ATOM 961 N N . LEU A 1 124 ? -13.077 14.850 18.833 1.00 95.38 124 LEU A N 1
ATOM 962 C CA . LEU A 1 124 ? -12.170 14.159 19.749 1.00 95.38 124 LEU A CA 1
ATOM 963 C C . LEU A 1 124 ? -10.987 15.043 20.157 1.00 95.38 124 LEU A C 1
ATOM 965 O O . LEU A 1 124 ? -10.332 15.676 19.313 1.00 95.38 124 LEU A O 1
ATOM 969 N N . THR A 1 125 ? -10.637 14.993 21.438 1.00 96.75 125 THR A N 1
ATOM 970 C CA . THR A 1 125 ? -9.408 15.573 21.984 1.00 96.75 125 THR A CA 1
ATOM 971 C C . THR A 1 125 ? -8.164 14.873 21.429 1.00 96.75 125 THR A C 1
ATOM 973 O O . THR A 1 125 ? -8.191 13.729 20.968 1.00 96.75 125 THR A O 1
ATOM 976 N N . LYS A 1 126 ? -7.003 15.532 21.533 1.00 96.12 126 LYS A N 1
ATOM 977 C CA . LYS A 1 126 ? -5.718 14.939 21.126 1.00 96.12 126 LYS A CA 1
ATOM 978 C C . LYS A 1 126 ? -5.427 13.612 21.844 1.00 96.12 126 LYS A C 1
ATOM 980 O O . LYS A 1 126 ? -4.891 12.698 21.223 1.00 96.12 126 LYS A O 1
ATOM 985 N N . ARG A 1 127 ? -5.771 13.501 23.133 1.00 96.69 127 ARG A N 1
ATOM 986 C CA . ARG A 1 127 ? -5.555 12.281 23.928 1.00 96.69 127 ARG A CA 1
ATOM 987 C C . ARG A 1 127 ? -6.423 11.130 23.424 1.00 96.69 127 ARG A C 1
ATOM 989 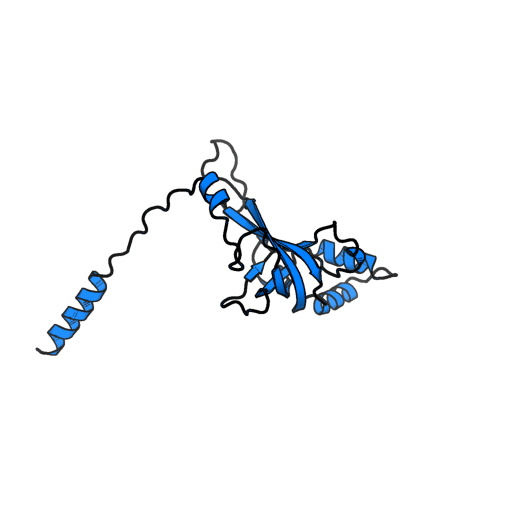O O . ARG A 1 127 ? -5.909 10.032 23.249 1.00 96.69 127 ARG A O 1
ATOM 996 N N . GLU A 1 128 ? -7.695 11.388 23.140 1.00 97.06 128 GLU A N 1
ATOM 997 C CA . GLU A 1 128 ? -8.611 10.372 22.606 1.00 97.06 128 GLU A CA 1
ATOM 998 C C . GLU A 1 128 ? -8.176 9.889 21.223 1.00 97.06 128 GLU A C 1
ATOM 1000 O O . GLU A 1 128 ? -8.181 8.689 20.968 1.00 97.06 128 GLU A O 1
ATOM 1005 N N . ARG A 1 129 ? -7.707 10.790 20.349 1.00 96.06 129 ARG A N 1
ATOM 1006 C CA . ARG A 1 129 ? -7.161 10.404 19.035 1.00 96.06 129 ARG A CA 1
ATOM 1007 C C . ARG A 1 129 ? -5.934 9.506 19.152 1.00 96.06 129 ARG A C 1
ATOM 1009 O O . ARG A 1 129 ? -5.786 8.576 18.364 1.00 96.06 129 ARG A O 1
ATOM 1016 N N . ILE A 1 130 ? -5.057 9.772 20.124 1.00 96.19 130 ILE A N 1
ATOM 1017 C CA . ILE A 1 130 ? -3.903 8.906 20.406 1.00 96.19 130 ILE A CA 1
ATOM 1018 C C . ILE A 1 130 ? -4.376 7.517 20.837 1.00 96.19 130 ILE A C 1
ATOM 1020 O O . ILE A 1 130 ? -3.806 6.532 20.378 1.00 96.19 130 ILE A O 1
ATOM 1024 N N . GLU A 1 131 ? -5.411 7.428 21.673 1.00 96.56 131 GLU A N 1
ATOM 1025 C CA . GLU A 1 131 ? -5.952 6.140 22.111 1.00 96.56 131 GLU A CA 1
ATOM 1026 C C . GLU A 1 131 ? -6.592 5.376 20.949 1.00 96.56 131 GLU A C 1
ATOM 1028 O O . GLU A 1 131 ? -6.188 4.255 20.660 1.00 96.56 131 GLU A O 1
ATOM 1033 N N . LYS A 1 132 ? -7.462 6.028 20.169 1.00 96.25 132 LYS A N 1
ATOM 1034 C CA . LYS A 1 132 ? -8.064 5.434 18.964 1.00 96.25 132 LYS A CA 1
ATOM 1035 C C . LYS A 1 132 ? -7.029 4.981 17.939 1.00 96.25 132 LYS A C 1
ATOM 1037 O O . LYS A 1 132 ? -7.233 3.993 17.241 1.00 96.25 132 LYS A O 1
ATOM 1042 N N . LYS A 1 133 ? -5.899 5.685 17.835 1.00 96.75 133 LYS A N 1
ATOM 1043 C CA . LYS A 1 133 ? -4.796 5.268 16.965 1.00 96.75 133 LYS A CA 1
ATOM 1044 C C . LYS A 1 133 ? -4.177 3.942 17.414 1.00 96.75 133 LYS A C 1
ATOM 1046 O O . LYS A 1 133 ? -3.750 3.181 16.550 1.00 96.75 133 LYS A O 1
ATOM 1051 N N . LYS A 1 134 ? -4.108 3.661 18.720 1.00 96.06 134 LYS A N 1
ATOM 1052 C CA . LYS A 1 134 ? -3.608 2.370 19.220 1.00 96.06 134 LYS A CA 1
ATOM 1053 C C . LYS A 1 134 ? -4.535 1.225 18.832 1.00 96.06 134 LYS A C 1
ATOM 1055 O O . LYS A 1 134 ? -4.029 0.170 18.486 1.00 96.06 134 LYS A O 1
ATOM 1060 N N . ASP A 1 135 ? -5.845 1.460 18.830 1.00 95.88 135 ASP A N 1
ATOM 1061 C CA . ASP A 1 135 ? -6.822 0.468 18.364 1.00 95.88 135 ASP A CA 1
ATOM 1062 C C . ASP A 1 135 ? -6.698 0.241 16.848 1.00 95.88 135 ASP A C 1
ATOM 1064 O O . ASP A 1 135 ? -6.837 -0.871 16.351 1.00 95.88 135 ASP A O 1
ATOM 1068 N N . TYR A 1 136 ? -6.399 1.300 16.092 1.00 96.88 136 TYR A N 1
ATOM 1069 C CA . TYR A 1 136 ? -6.241 1.225 14.641 1.00 96.88 136 TYR A CA 1
ATOM 1070 C C . TYR A 1 136 ? -4.953 0.502 14.215 1.00 96.88 136 TYR A C 1
ATOM 1072 O O . TYR A 1 136 ? -4.973 -0.385 13.361 1.00 96.88 136 TYR A O 1
ATOM 1080 N N . VAL A 1 137 ? -3.813 0.866 14.806 1.00 97.75 137 VAL A N 1
ATOM 1081 C CA . VAL A 1 137 ? -2.512 0.260 14.494 1.00 97.75 137 VAL A CA 1
ATOM 1082 C C . VAL A 1 137 ? -2.421 -1.127 15.117 1.00 97.75 137 VAL A C 1
ATOM 1084 O O . VAL A 1 137 ? -2.613 -1.302 16.311 1.00 97.75 137 VAL A O 1
ATOM 1087 N N . GLY A 1 138 ? -2.053 -2.120 14.316 1.00 97.50 138 GLY A N 1
ATOM 1088 C CA . GLY A 1 138 ? -1.987 -3.516 14.733 1.00 97.50 138 GLY A CA 1
ATOM 1089 C C . GLY A 1 138 ? -3.252 -4.308 14.409 1.00 97.50 138 GLY A C 1
ATOM 1090 O O . GLY A 1 138 ? -3.187 -5.539 14.427 1.00 97.50 138 GLY A O 1
ATOM 1091 N N . THR A 1 139 ? -4.349 -3.637 14.037 1.00 97.38 139 THR A N 1
ATOM 1092 C CA . THR A 1 139 ? -5.565 -4.297 13.548 1.00 97.38 139 THR A CA 1
ATOM 1093 C C . THR A 1 139 ? -5.259 -5.115 12.296 1.00 97.38 139 THR A C 1
ATOM 1095 O O . THR A 1 139 ? -4.586 -4.645 11.372 1.00 97.38 139 THR A O 1
ATOM 1098 N N . VAL A 1 140 ? -5.760 -6.350 12.281 1.00 97.75 140 VAL A N 1
ATOM 1099 C CA . VAL A 1 140 ? -5.721 -7.241 11.121 1.00 97.75 140 VAL A CA 1
ATOM 1100 C C . VAL A 1 140 ? -6.997 -7.042 10.316 1.00 97.75 140 VAL A C 1
ATOM 1102 O O . VAL A 1 140 ? -8.096 -7.075 10.863 1.00 97.75 140 VAL A O 1
ATOM 1105 N N . VAL A 1 141 ? -6.842 -6.840 9.014 1.00 96.88 141 VAL A N 1
ATOM 1106 C CA . VAL A 1 141 ? -7.936 -6.645 8.066 1.00 96.88 141 VAL A CA 1
ATOM 1107 C C . VAL A 1 141 ? -7.832 -7.650 6.931 1.00 96.88 141 VAL A C 1
ATOM 1109 O O . VAL A 1 141 ? -6.734 -8.007 6.497 1.00 96.88 141 VAL A O 1
ATOM 1112 N N . LYS A 1 142 ? -8.991 -8.077 6.429 1.00 97.25 142 LYS A N 1
ATOM 1113 C CA . LYS A 1 142 ? -9.104 -8.869 5.206 1.00 97.25 142 LYS A CA 1
ATOM 1114 C C . LYS A 1 142 ? -9.718 -8.008 4.115 1.00 97.25 142 LYS A C 1
ATOM 1116 O O . LYS A 1 142 ? -10.761 -7.391 4.330 1.00 97.25 142 LYS A O 1
ATOM 1121 N N . LEU A 1 143 ? -9.047 -7.913 2.974 1.00 96.31 143 LEU A N 1
ATOM 1122 C CA . LEU A 1 143 ? -9.361 -6.934 1.935 1.00 96.31 143 LEU A CA 1
ATOM 1123 C C . LEU A 1 143 ? -9.364 -7.577 0.557 1.00 96.31 143 LEU A C 1
ATOM 1125 O O . LEU A 1 143 ? -8.478 -8.361 0.243 1.00 96.31 143 LEU A O 1
ATOM 1129 N N . TRP A 1 144 ? -10.310 -7.175 -0.283 1.00 96.25 144 TRP A N 1
ATOM 1130 C CA . TRP A 1 144 ? -10.171 -7.298 -1.729 1.00 96.25 144 TRP A CA 1
ATOM 1131 C C . TRP A 1 144 ? -9.416 -6.080 -2.249 1.00 96.25 144 TRP A C 1
ATOM 1133 O O . TRP A 1 144 ? -9.800 -4.936 -1.977 1.00 96.25 144 TRP A O 1
ATOM 1143 N N . CYS A 1 145 ? -8.347 -6.310 -2.998 1.00 97.00 145 CYS A N 1
ATOM 1144 C CA . CYS A 1 145 ? -7.516 -5.259 -3.573 1.00 97.00 145 CYS A CA 1
ATOM 1145 C C . CYS A 1 145 ? -6.822 -5.735 -4.849 1.00 97.00 145 CYS A C 1
ATOM 1147 O O . CYS A 1 145 ? -6.850 -6.917 -5.171 1.00 97.00 145 CYS A O 1
ATOM 1149 N N . TYR A 1 146 ? -6.140 -4.829 -5.537 1.00 97.75 146 TYR A N 1
ATOM 1150 C CA . TYR A 1 146 ? -5.134 -5.190 -6.533 1.00 97.75 146 TYR A CA 1
ATOM 1151 C C . TYR A 1 146 ? -3.868 -4.357 -6.340 1.00 97.75 146 TYR A C 1
ATOM 1153 O O . TYR A 1 146 ? -3.908 -3.229 -5.831 1.00 97.75 146 TYR A O 1
ATOM 1161 N N . GLU A 1 147 ? -2.728 -4.917 -6.740 1.00 98.00 147 GLU A N 1
ATOM 1162 C CA . GLU A 1 147 ? -1.464 -4.187 -6.783 1.00 98.00 147 GLU A CA 1
ATOM 1163 C C . GLU A 1 147 ? -1.375 -3.357 -8.070 1.00 98.00 147 GLU A C 1
ATOM 1165 O O . GLU A 1 147 ? -1.695 -3.819 -9.162 1.00 98.00 147 GLU A O 1
ATOM 1170 N N . THR A 1 148 ? -0.928 -2.114 -7.942 1.00 96.69 148 THR A N 1
ATOM 1171 C CA . THR A 1 148 ? -0.635 -1.198 -9.048 1.00 96.69 148 THR A CA 1
ATOM 1172 C C . THR A 1 148 ? 0.647 -0.429 -8.730 1.00 96.69 148 THR A C 1
ATOM 1174 O O . THR A 1 148 ? 1.225 -0.592 -7.657 1.00 96.69 148 THR A O 1
ATOM 1177 N N . GLY A 1 149 ? 1.109 0.447 -9.614 1.00 94.62 149 GLY A N 1
ATOM 1178 C CA . GLY A 1 149 ? 2.277 1.274 -9.343 1.00 94.62 149 GLY A CA 1
ATOM 1179 C C . GLY A 1 149 ? 2.584 2.246 -10.466 1.00 94.62 149 GLY A C 1
ATOM 1180 O O . GLY A 1 149 ? 1.846 2.354 -11.441 1.00 94.62 149 GLY A O 1
ATOM 1181 N N . GLY A 1 150 ? 3.683 2.965 -10.296 1.00 93.31 150 GLY A N 1
ATOM 1182 C CA . GLY A 1 150 ? 4.230 3.863 -11.301 1.00 93.31 150 GLY A CA 1
ATOM 1183 C C . GLY A 1 150 ? 5.675 4.209 -10.972 1.00 93.31 150 GLY A C 1
ATOM 1184 O O . GLY A 1 150 ? 6.125 3.996 -9.842 1.00 93.31 150 GLY A O 1
ATOM 1185 N N . TYR A 1 151 ? 6.402 4.727 -11.955 1.00 92.62 151 TYR A N 1
ATOM 1186 C CA . TYR A 1 151 ? 7.748 5.238 -11.726 1.00 92.62 151 TYR A CA 1
ATOM 1187 C C . TYR A 1 151 ? 7.706 6.580 -10.992 1.00 92.62 151 TYR A C 1
ATOM 1189 O O . TYR A 1 151 ? 6.860 7.429 -11.273 1.00 92.62 151 TYR A O 1
ATOM 1197 N N . VAL A 1 152 ? 8.610 6.748 -10.031 1.00 91.31 152 VAL A N 1
ATOM 1198 C CA . VAL A 1 152 ? 8.757 7.946 -9.194 1.00 91.31 152 VAL A CA 1
ATOM 1199 C C . VAL A 1 152 ? 10.236 8.224 -8.941 1.00 91.31 152 VAL A C 1
ATOM 1201 O O . VAL A 1 152 ? 11.066 7.333 -9.114 1.00 91.31 152 VAL A O 1
ATOM 1204 N N . GLY A 1 153 ? 10.550 9.424 -8.456 1.00 90.06 153 GLY A N 1
ATOM 1205 C CA . GLY A 1 153 ? 11.906 9.830 -8.090 1.00 90.06 153 GLY A CA 1
ATOM 1206 C C . GLY A 1 153 ? 12.619 10.619 -9.186 1.00 90.06 153 GLY A C 1
ATOM 1207 O O . GLY A 1 153 ? 12.012 11.032 -10.176 1.00 90.06 153 GLY A O 1
ATOM 1208 N N . THR A 1 154 ? 13.917 10.825 -8.987 1.00 89.94 154 THR A N 1
ATOM 1209 C CA . THR A 1 154 ? 14.769 11.658 -9.845 1.00 89.94 154 THR A CA 1
ATOM 1210 C C . THR A 1 154 ? 15.481 10.808 -10.904 1.00 89.94 154 THR A C 1
ATOM 1212 O O . THR A 1 154 ? 16.196 9.883 -10.513 1.00 89.94 154 THR A O 1
ATOM 1215 N N . PRO A 1 155 ? 15.321 11.093 -12.213 1.00 89.38 155 PRO A N 1
ATOM 1216 C CA . PRO A 1 155 ? 16.065 10.420 -13.284 1.00 89.38 155 PRO A CA 1
ATOM 1217 C C . PRO A 1 155 ? 17.584 10.613 -13.170 1.00 89.38 155 PRO A C 1
ATOM 1219 O O . PRO A 1 155 ? 18.038 11.676 -12.749 1.00 89.38 155 PRO A O 1
ATOM 1222 N N . ASP A 1 156 ? 18.365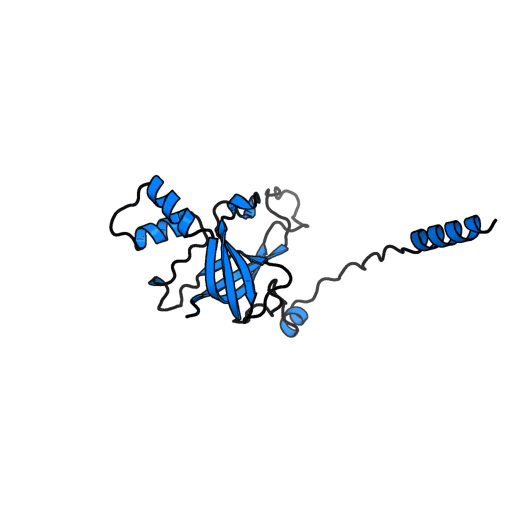 9.621 -13.605 1.00 86.81 156 ASP A N 1
ATOM 1223 C CA . ASP A 1 156 ? 19.836 9.641 -13.491 1.00 86.81 156 ASP A CA 1
ATOM 1224 C C . ASP A 1 156 ? 20.516 10.604 -14.484 1.00 86.81 156 ASP A C 1
ATOM 1226 O O . ASP A 1 156 ? 21.639 11.053 -14.266 1.00 86.81 156 ASP A O 1
ATOM 1230 N N . ASN A 1 157 ? 19.835 10.945 -15.577 1.00 89.31 157 ASN A N 1
ATOM 1231 C CA . ASN A 1 157 ? 20.352 11.710 -16.712 1.00 89.31 157 ASN A CA 1
ATOM 1232 C C . ASN A 1 157 ? 19.650 13.070 -16.871 1.00 89.31 157 ASN A C 1
ATOM 1234 O O . ASN A 1 157 ? 19.197 13.429 -17.961 1.00 89.31 157 ASN A O 1
ATOM 1238 N N . LEU A 1 158 ? 19.535 13.826 -15.775 1.00 89.50 158 LEU A N 1
ATOM 1239 C CA . LEU A 1 158 ? 19.004 15.189 -15.822 1.00 89.50 158 LEU A CA 1
ATOM 1240 C C . LEU A 1 158 ? 19.958 16.146 -16.568 1.00 89.50 158 LEU A C 1
ATOM 1242 O O . LEU A 1 158 ? 21.171 16.072 -16.367 1.00 89.50 158 LEU A O 1
ATOM 1246 N N . PRO A 1 159 ? 19.427 17.073 -17.391 1.00 91.94 159 PRO A N 1
ATOM 1247 C CA . PRO A 1 159 ? 20.211 18.148 -17.991 1.00 91.94 159 PRO A CA 1
ATOM 1248 C C . PRO A 1 159 ? 20.987 18.981 -16.965 1.00 91.94 159 PRO A C 1
ATOM 1250 O O . PRO A 1 159 ? 20.533 19.192 -15.836 1.00 91.94 159 PRO A O 1
ATOM 1253 N N . GLU A 1 160 ? 22.125 19.527 -17.395 1.00 91.00 160 GLU A N 1
ATOM 1254 C CA . GLU A 1 160 ? 22.902 20.469 -16.589 1.00 91.00 160 GLU A CA 1
ATOM 1255 C C . GLU A 1 160 ? 22.061 21.688 -16.171 1.00 91.00 160 GLU A C 1
ATOM 1257 O O . GLU A 1 160 ? 21.183 22.155 -16.897 1.00 91.00 160 GLU A O 1
ATOM 1262 N N . GLY A 1 161 ? 22.327 22.212 -14.973 1.00 90.38 161 GLY A N 1
ATOM 1263 C CA . GLY A 1 161 ? 21.623 23.375 -14.423 1.00 90.38 161 GLY A CA 1
ATOM 1264 C C . GLY A 1 161 ? 20.271 23.067 -13.770 1.00 90.38 161 GLY A C 1
ATOM 1265 O O . GLY A 1 161 ? 19.740 23.923 -13.060 1.00 90.38 161 GLY A O 1
ATOM 1266 N N . ILE A 1 162 ? 19.733 21.851 -13.916 1.00 87.31 162 ILE A N 1
ATOM 1267 C CA . ILE A 1 162 ? 18.584 21.404 -13.121 1.00 87.31 162 ILE A CA 1
ATOM 1268 C C . ILE A 1 162 ? 19.099 20.961 -11.751 1.00 87.31 162 ILE A C 1
ATOM 1270 O O . ILE A 1 162 ? 19.710 19.904 -11.610 1.00 87.31 162 ILE A O 1
ATOM 1274 N N . GLY A 1 163 ? 18.869 21.792 -10.731 1.00 79.50 163 GLY A N 1
ATOM 1275 C CA . GLY A 1 163 ? 19.248 21.474 -9.357 1.00 79.50 163 GLY A CA 1
ATOM 1276 C C . GLY A 1 163 ? 18.651 20.135 -8.922 1.00 79.50 163 GLY A C 1
ATOM 1277 O O . GLY A 1 163 ? 17.444 19.925 -9.040 1.00 79.50 163 GLY A O 1
ATOM 1278 N N . GLY A 1 164 ? 19.495 19.227 -8.429 1.00 72.19 164 GLY A N 1
ATOM 1279 C CA . GLY A 1 164 ? 19.043 17.957 -7.871 1.00 72.19 164 GLY A CA 1
ATOM 1280 C C . GLY A 1 164 ? 18.121 18.202 -6.678 1.00 72.19 164 GLY A C 1
ATOM 1281 O O . GLY A 1 164 ? 18.471 18.926 -5.745 1.00 72.19 164 GLY A O 1
ATOM 1282 N N . TRP A 1 165 ? 16.934 17.605 -6.700 1.00 75.75 165 TRP A N 1
ATOM 1283 C CA . TRP A 1 165 ? 16.014 17.636 -5.567 1.00 75.75 165 TRP A CA 1
ATOM 1284 C C . TRP A 1 165 ? 16.379 16.473 -4.637 1.00 75.75 165 TRP A C 1
ATOM 1286 O O . TRP A 1 165 ? 16.740 15.404 -5.135 1.00 75.75 165 TRP A O 1
ATOM 1296 N N . PRO A 1 166 ? 16.299 16.635 -3.302 1.00 66.50 166 PRO A N 1
ATOM 1297 C CA . PRO A 1 166 ? 16.577 15.567 -2.346 1.00 66.50 166 PRO A CA 1
ATOM 1298 C C . PRO A 1 166 ? 15.418 14.559 -2.319 1.00 66.50 166 PRO A C 1
ATOM 1300 O O . PRO A 1 166 ? 14.693 14.439 -1.324 1.00 66.50 166 PRO A O 1
ATOM 1303 N N . ASP A 1 167 ? 15.237 13.865 -3.435 1.00 75.50 167 ASP A N 1
ATOM 1304 C CA . ASP A 1 167 ? 14.292 12.776 -3.626 1.00 75.50 167 ASP A CA 1
ATOM 1305 C C . ASP A 1 167 ? 15.043 11.447 -3.821 1.00 75.50 167 ASP A C 1
ATOM 1307 O O . ASP A 1 167 ? 16.273 11.396 -3.896 1.00 75.50 167 ASP A O 1
ATOM 1311 N N . THR A 1 168 ? 14.312 10.341 -3.831 1.00 81.06 168 THR A N 1
ATOM 1312 C CA . THR A 1 168 ? 14.857 9.013 -4.132 1.00 81.06 168 THR A CA 1
ATOM 1313 C C . THR A 1 168 ? 15.233 8.889 -5.611 1.00 81.06 168 THR A C 1
ATOM 1315 O O . THR A 1 168 ? 14.607 9.533 -6.450 1.00 81.06 168 THR A O 1
ATOM 1318 N N . GLY A 1 169 ? 16.202 8.029 -5.947 1.00 86.81 169 GLY A N 1
ATOM 1319 C CA . GLY A 1 169 ? 16.507 7.699 -7.349 1.00 86.81 169 GLY A CA 1
ATOM 1320 C C . GLY A 1 169 ? 15.286 7.149 -8.096 1.00 86.81 169 GLY A C 1
ATOM 1321 O O . GLY A 1 169 ? 14.351 6.648 -7.463 1.00 86.81 169 GLY A O 1
ATOM 1322 N N . PHE A 1 170 ? 15.271 7.264 -9.424 1.00 90.56 170 PHE A N 1
ATOM 1323 C CA . PHE A 1 170 ? 14.135 6.864 -10.255 1.00 90.56 170 PHE A CA 1
ATOM 1324 C C . PHE A 1 170 ? 13.863 5.355 -10.175 1.00 90.56 170 PHE A C 1
ATOM 1326 O O . PHE A 1 170 ? 14.713 4.535 -10.513 1.00 90.56 170 PHE A O 1
ATOM 1333 N N . HIS A 1 171 ? 12.673 4.964 -9.716 1.00 91.88 171 HIS A N 1
ATOM 1334 C CA . HIS A 1 171 ? 12.304 3.553 -9.576 1.00 91.88 171 HIS A CA 1
ATOM 1335 C C . HIS A 1 171 ? 10.791 3.334 -9.644 1.00 91.88 171 HIS A C 1
ATOM 1337 O O . HIS A 1 171 ? 9.993 4.238 -9.393 1.00 91.88 171 HIS A O 1
ATOM 1343 N N . PHE A 1 172 ? 10.382 2.097 -9.933 1.00 92.94 172 PHE A N 1
ATOM 1344 C CA . PHE A 1 172 ? 8.980 1.698 -9.867 1.00 92.94 172 PHE A CA 1
ATOM 1345 C C . PHE A 1 172 ? 8.514 1.559 -8.410 1.00 92.94 172 PHE A C 1
ATOM 1347 O O . PHE A 1 172 ? 9.102 0.821 -7.612 1.00 92.94 172 PHE A O 1
ATOM 1354 N N . SER A 1 173 ? 7.430 2.248 -8.056 1.00 94.38 173 SER A N 1
ATOM 1355 C CA . SER A 1 173 ? 6.862 2.268 -6.708 1.00 94.38 173 SER A CA 1
ATOM 1356 C C . SER A 1 173 ? 5.475 1.620 -6.686 1.00 94.38 173 SER A C 1
ATOM 1358 O O . SER A 1 173 ? 4.489 2.252 -7.080 1.00 94.38 173 SER A O 1
ATOM 1360 N N . PRO A 1 174 ? 5.365 0.358 -6.233 1.00 96.06 174 PRO A N 1
ATOM 1361 C CA . PRO A 1 174 ? 4.081 -0.316 -6.141 1.00 96.06 174 PRO A CA 1
ATOM 1362 C C . PRO A 1 174 ? 3.277 0.125 -4.916 1.00 96.06 174 PRO A C 1
ATOM 1364 O O . PRO A 1 174 ? 3.823 0.492 -3.869 1.00 96.06 174 PRO A O 1
ATOM 1367 N N . ARG A 1 175 ? 1.957 0.029 -5.042 1.00 97.56 175 ARG A N 1
ATOM 1368 C CA . ARG A 1 175 ? 0.955 0.309 -4.011 1.00 97.56 175 ARG A CA 1
ATOM 1369 C C . ARG A 1 175 ? -0.264 -0.5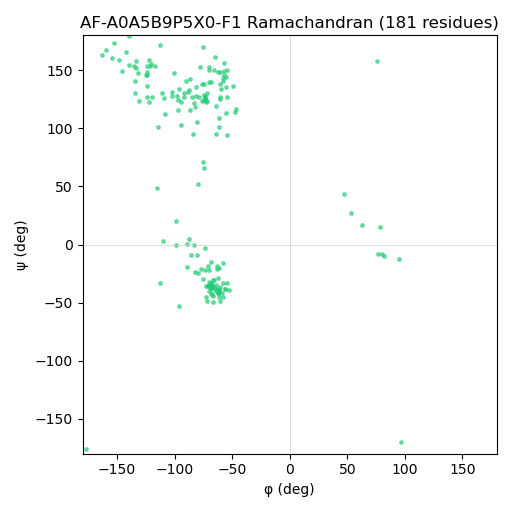91 -4.197 1.00 97.56 175 ARG A C 1
ATOM 1371 O O . ARG A 1 175 ? -0.537 -1.061 -5.296 1.00 97.56 175 ARG A O 1
ATOM 1378 N N . LEU A 1 176 ? -1.037 -0.760 -3.135 1.00 98.00 176 LEU A N 1
ATOM 1379 C CA . LEU A 1 176 ? -2.333 -1.427 -3.183 1.00 98.00 176 LEU A CA 1
ATOM 1380 C C . LEU A 1 176 ? -3.455 -0.425 -3.454 1.00 98.00 176 LEU A C 1
ATOM 1382 O O . LEU A 1 176 ? -3.463 0.676 -2.898 1.00 98.00 176 LEU A O 1
ATOM 1386 N N . LEU A 1 177 ? -4.426 -0.819 -4.270 1.00 96.75 177 LEU A N 1
ATOM 1387 C CA . LEU A 1 177 ? -5.729 -0.167 -4.336 1.00 96.75 177 LEU A CA 1
ATOM 1388 C C . LEU A 1 177 ? -6.771 -1.088 -3.711 1.00 96.75 177 LEU A C 1
ATOM 1390 O O . LEU A 1 177 ? -7.058 -2.166 -4.226 1.00 96.75 177 LEU A O 1
ATOM 1394 N N . VAL A 1 178 ? -7.298 -0.659 -2.567 1.00 95.56 178 VAL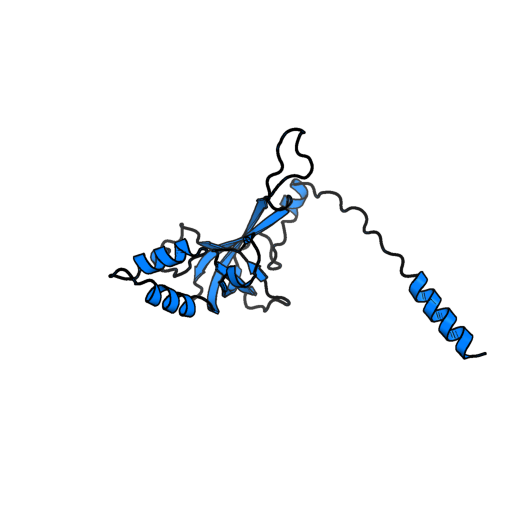 A N 1
ATOM 1395 C CA . VAL A 1 178 ? -8.294 -1.396 -1.791 1.00 95.56 178 VAL A CA 1
ATOM 1396 C C . VAL A 1 178 ? -9.675 -1.164 -2.394 1.00 95.56 178 VAL A C 1
ATOM 1398 O O . VAL A 1 178 ? -10.084 -0.017 -2.589 1.00 95.56 178 VAL A O 1
ATOM 1401 N N . LEU A 1 179 ? -10.376 -2.261 -2.675 1.00 93.19 179 LEU A N 1
ATOM 1402 C CA . LEU A 1 179 ? -11.705 -2.283 -3.283 1.00 93.19 179 LEU A CA 1
ATOM 1403 C C . LEU A 1 179 ? -12.805 -2.395 -2.222 1.00 93.19 179 LEU A C 1
ATOM 1405 O O . LEU A 1 179 ? -13.738 -1.591 -2.214 1.00 93.19 179 LEU A O 1
ATOM 1409 N N . LYS A 1 180 ? -12.699 -3.395 -1.335 1.00 91.94 180 LYS A N 1
ATOM 1410 C CA . LYS A 1 180 ? -13.667 -3.673 -0.259 1.00 91.94 180 LYS A CA 1
ATOM 1411 C C . LYS A 1 180 ? -13.068 -4.522 0.866 1.00 91.94 180 LYS A C 1
ATOM 1413 O O . LYS A 1 180 ? -12.006 -5.117 0.697 1.00 91.94 180 LYS A O 1
ATOM 1418 N N . LEU A 1 181 ? -13.778 -4.601 1.991 1.00 92.44 181 LEU A N 1
ATOM 1419 C CA . LEU A 1 181 ? -13.536 -5.610 3.024 1.00 92.44 181 LEU A CA 1
ATOM 1420 C C . LEU A 1 181 ? -13.955 -6.999 2.514 1.00 92.44 181 LEU A C 1
ATOM 1422 O O . LEU A 1 181 ? -14.854 -7.120 1.677 1.00 92.44 181 LEU A O 1
ATOM 1426 N N . VAL A 1 182 ? -13.284 -8.035 3.005 1.00 91.50 182 VAL A N 1
ATOM 1427 C CA . VAL A 1 182 ? -13.745 -9.425 2.893 1.00 91.50 182 VAL A CA 1
ATOM 1428 C C . VAL A 1 182 ? -14.562 -9.715 4.149 1.00 91.50 182 VAL A C 1
ATOM 1430 O O . VAL A 1 182 ? -14.077 -9.447 5.249 1.00 91.50 182 VAL A O 1
ATOM 1433 N N . GLU A 1 183 ? -15.788 -10.203 3.967 1.00 81.56 183 GLU A N 1
ATOM 1434 C CA . GLU A 1 183 ? -16.669 -10.651 5.057 1.00 81.56 183 GLU A CA 1
ATOM 1435 C C . GLU A 1 183 ? -16.141 -11.920 5.743 1.00 81.56 183 GLU A C 1
ATOM 1437 O O . GLU A 1 183 ? -15.528 -12.768 5.050 1.00 81.56 183 GLU A O 1
#

Mean predicted aligned error: 7.67 Å